Protein AF-0000000087562210 (afdb_homodimer)

Structure (mmCIF, N/CA/C/O backbone):
data_AF-0000000087562210-model_v1
#
loop_
_entity.id
_entity.type
_entity.pdbx_description
1 polymer 'RRM domain-containing protein'
#
loop_
_atom_site.group_PDB
_atom_site.id
_atom_site.type_symbol
_atom_site.label_atom_id
_atom_site.label_alt_id
_atom_site.label_comp_id
_atom_site.label_asym_id
_atom_site.label_entity_id
_atom_site.label_seq_id
_atom_site.pdbx_PDB_ins_code
_atom_site.Cartn_x
_atom_site.Cartn_y
_atom_site.Cartn_z
_atom_site.occupancy
_atom_site.B_iso_or_equiv
_atom_site.auth_seq_id
_atom_site.auth_comp_id
_atom_site.auth_asym_id
_atom_site.auth_atom_id
_atom_site.pdbx_PDB_model_num
ATOM 1 N N . LYS A 1 1 ? -11.297 -45.781 4.305 1 29.06 1 LYS A N 1
ATOM 2 C CA . LYS A 1 1 ? -11.922 -44.531 4.754 1 29.06 1 LYS A CA 1
ATOM 3 C C . LYS A 1 1 ? -11.414 -43.344 3.951 1 29.06 1 LYS A C 1
ATOM 5 O O . LYS A 1 1 ? -10.211 -43.094 3.912 1 29.06 1 LYS A O 1
ATOM 10 N N . VAL A 1 2 ? -12.055 -42.969 2.832 1 29.42 2 VAL A N 1
ATOM 11 C CA . VAL A 1 2 ? -11.68 -41.938 1.865 1 29.42 2 VAL A CA 1
ATOM 12 C C . VAL A 1 2 ? -11.695 -40.562 2.535 1 29.42 2 VAL A C 1
ATOM 14 O O . VAL A 1 2 ? -12.672 -40.219 3.189 1 29.42 2 VAL A O 1
ATOM 17 N N . TYR A 1 3 ? -10.625 -40.156 3.143 1 31.12 3 TYR A N 1
ATOM 18 C CA . TYR A 1 3 ? -10.516 -38.812 3.717 1 31.12 3 TYR A CA 1
ATOM 19 C C . TYR A 1 3 ? -11.125 -37.781 2.787 1 31.12 3 TYR A C 1
ATOM 21 O O . TYR A 1 3 ? -10.805 -37.719 1.596 1 31.12 3 TYR A O 1
ATOM 29 N N . THR A 1 4 ? -12.445 -37.594 2.832 1 33.31 4 THR A N 1
ATOM 30 C CA . THR A 1 4 ? -13.078 -36.469 2.131 1 33.31 4 THR A CA 1
ATOM 31 C C . THR A 1 4 ? -12.227 -35.219 2.242 1 33.31 4 THR A C 1
ATOM 33 O O . THR A 1 4 ? -11.812 -34.844 3.34 1 33.31 4 THR A O 1
ATOM 36 N N . ARG A 1 5 ? -11.312 -35.094 1.361 1 31.91 5 ARG A N 1
ATOM 37 C CA . ARG A 1 5 ? -10.664 -33.781 1.298 1 31.91 5 ARG A CA 1
ATOM 38 C C . ARG A 1 5 ? -11.609 -32.688 1.755 1 31.91 5 ARG A C 1
ATOM 40 O O . ARG A 1 5 ? -12.68 -32.5 1.175 1 31.91 5 ARG A O 1
ATOM 47 N N . SER A 1 6 ? -12 -32.75 3.01 1 33.59 6 SER A N 1
ATOM 48 C CA . SER A 1 6 ? -12.75 -31.578 3.461 1 33.59 6 SER A CA 1
ATOM 49 C C . SER A 1 6 ? -12.43 -30.359 2.605 1 33.59 6 SER A C 1
ATOM 51 O O . SER A 1 6 ? -11.266 -29.969 2.465 1 33.59 6 SER A O 1
ATOM 53 N N . ARG A 1 7 ? -12.93 -30.344 1.341 1 31.91 7 ARG A N 1
ATOM 54 C CA . ARG A 1 7 ? -12.961 -29.094 0.588 1 31.91 7 ARG A CA 1
ATOM 55 C C . ARG A 1 7 ? -12.977 -27.891 1.526 1 31.91 7 ARG A C 1
ATOM 57 O O . ARG A 1 7 ? -13.938 -27.703 2.27 1 31.91 7 ARG A O 1
ATOM 64 N N . ALA A 1 8 ? -12.156 -27.781 2.408 1 36.72 8 ALA A N 1
ATOM 65 C CA . ALA A 1 8 ? -12.07 -26.5 3.121 1 36.72 8 ALA A CA 1
ATOM 66 C C . ALA A 1 8 ? -12.828 -25.406 2.381 1 36.72 8 ALA A C 1
ATOM 68 O O . ALA A 1 8 ? -12.773 -25.328 1.152 1 36.72 8 ALA A O 1
ATOM 69 N N . THR A 1 9 ? -14.086 -25.156 2.701 1 35.47 9 THR A N 1
ATOM 70 C CA . THR A 1 9 ? -14.961 -24.109 2.188 1 35.47 9 THR A CA 1
ATOM 71 C C . THR A 1 9 ? -14.156 -23.031 1.479 1 35.47 9 THR A C 1
ATOM 73 O O . THR A 1 9 ? -13.258 -22.438 2.074 1 35.47 9 THR A O 1
ATOM 76 N N . ARG A 1 10 ? -13.664 -23.25 0.275 1 38.12 10 ARG A N 1
ATOM 77 C CA . ARG A 1 10 ? -13.2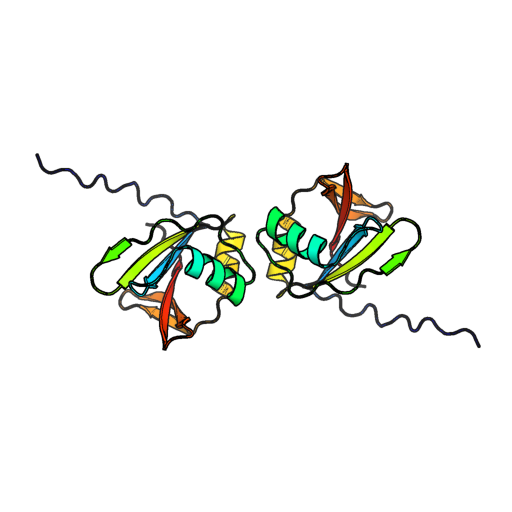27 -22.234 -0.672 1 38.12 10 ARG A CA 1
ATOM 78 C C . ARG A 1 10 ? -13.914 -20.906 -0.396 1 38.12 10 ARG A C 1
ATOM 80 O O . ARG A 1 10 ? -14.18 -20.125 -1.321 1 38.12 10 ARG A O 1
ATOM 87 N N . GLY A 1 11 ? -14.844 -20.922 0.497 1 38.84 11 GLY A N 1
ATOM 88 C CA . GLY A 1 11 ? -15.719 -19.766 0.632 1 38.84 11 GLY A CA 1
ATOM 89 C C . GLY A 1 11 ? -15 -18.438 0.45 1 38.84 11 GLY A C 1
ATOM 90 O O . GLY A 1 11 ? -15.625 -17.422 0.129 1 38.84 11 GLY A O 1
ATOM 91 N N . GLU A 1 12 ? -13.953 -18.219 1.214 1 41.69 12 GLU A N 1
ATOM 92 C CA . GLU A 1 12 ? -13.742 -16.812 1.513 1 41.69 12 GLU A CA 1
ATOM 93 C C . GLU A 1 12 ? -13.219 -16.062 0.291 1 41.69 12 GLU A C 1
ATOM 95 O O . GLU A 1 12 ? -12.102 -16.312 -0.169 1 41.69 12 GLU A O 1
ATOM 100 N N . ASP A 1 13 ? -13.82 -16.141 -0.802 1 50.84 13 ASP A N 1
ATOM 101 C CA . ASP A 1 13 ? -13.672 -15.023 -1.728 1 50.84 13 ASP A CA 1
ATOM 102 C C . ASP A 1 13 ? -13.188 -13.766 -1.002 1 50.84 13 ASP A C 1
ATOM 104 O O . ASP A 1 13 ? -14 -13.016 -0.446 1 50.84 13 ASP A O 1
ATOM 108 N N . SER A 1 14 ? -12.172 -13.953 -0.3 1 73.94 14 SER A N 1
ATOM 109 C CA . SER A 1 14 ? -11.906 -12.773 0.519 1 73.94 14 SER A CA 1
ATOM 110 C C . SER A 1 14 ? -11.438 -11.602 -0.335 1 73.94 14 SER A C 1
ATOM 112 O O . SER A 1 14 ? -10.516 -11.742 -1.135 1 73.94 14 SER A O 1
ATOM 114 N N . ALA A 1 15 ? -12.273 -10.789 -0.634 1 90.31 15 ALA A N 1
ATOM 115 C CA . ALA A 1 15 ? -12.141 -9.555 -1.407 1 90.31 15 ALA A CA 1
ATOM 116 C C . ALA A 1 15 ? -10.766 -8.922 -1.199 1 90.31 15 ALA A C 1
ATOM 118 O O . ALA A 1 15 ? -10.336 -8.086 -1.995 1 90.31 15 ALA A O 1
ATOM 119 N N . ASN A 1 16 ? -9.969 -9.562 -0.283 1 97.12 16 ASN A N 1
ATOM 120 C CA . ASN A 1 16 ? -8.68 -8.93 0.003 1 97.12 16 ASN A CA 1
ATOM 121 C C . ASN A 1 16 ? -7.527 -9.914 -0.163 1 97.12 16 ASN A C 1
ATOM 123 O O . ASN A 1 16 ? -6.477 -9.758 0.458 1 97.12 16 ASN A O 1
ATOM 127 N N . VAL A 1 17 ? -7.758 -11.016 -0.96 1 97.56 17 VAL A N 1
ATOM 128 C CA . VAL A 1 17 ? -6.75 -12.055 -1.124 1 97.56 17 VAL A CA 1
ATOM 129 C C . VAL A 1 17 ? -6.371 -12.188 -2.598 1 97.56 17 VAL A C 1
ATOM 131 O O . VAL A 1 17 ? -7.238 -12.156 -3.473 1 97.56 17 VAL A O 1
ATOM 134 N N . LEU A 1 18 ? -5.078 -12.32 -2.857 1 97.75 18 LEU A N 1
ATOM 135 C CA . LEU A 1 18 ? -4.562 -12.672 -4.176 1 97.75 18 LEU A CA 1
ATOM 136 C C . LEU A 1 18 ? -3.861 -14.023 -4.141 1 97.75 18 LEU A C 1
ATOM 138 O O . LEU A 1 18 ? -3.17 -14.344 -3.174 1 97.75 18 LEU A O 1
ATOM 142 N N . LEU A 1 19 ? -4.055 -14.734 -5.184 1 97 19 LEU A N 1
ATOM 143 C CA . LEU A 1 19 ? -3.32 -15.984 -5.355 1 97 19 LEU A CA 1
ATOM 144 C C . LEU A 1 19 ? -2.004 -15.742 -6.086 1 97 19 LEU A C 1
ATOM 146 O O . LEU A 1 19 ? -1.987 -15.133 -7.16 1 97 19 LEU A O 1
ATOM 150 N N . VAL A 1 20 ? -0.94 -16.234 -5.527 1 97.88 20 VAL A N 1
ATOM 151 C CA . VAL A 1 20 ? 0.37 -16.25 -6.168 1 97.88 20 VAL A CA 1
ATOM 152 C C . VAL A 1 20 ? 0.801 -17.703 -6.414 1 97.88 20 VAL A C 1
ATOM 154 O O . VAL A 1 20 ? 0.817 -18.516 -5.488 1 97.88 20 VAL A O 1
ATOM 157 N N . HIS A 1 21 ? 1.127 -17.969 -7.648 1 97.38 21 HIS A N 1
ATOM 158 C CA . HIS A 1 21 ? 1.521 -19.344 -7.941 1 97.38 21 HIS A CA 1
ATOM 159 C C . HIS A 1 21 ? 2.664 -19.391 -8.953 1 97.38 21 HIS A C 1
ATOM 161 O O . HIS A 1 21 ? 3.135 -18.344 -9.406 1 97.38 21 HIS A O 1
ATOM 167 N N . ARG A 1 22 ? 3.193 -20.594 -9.234 1 96.81 22 ARG A N 1
ATOM 168 C CA . ARG A 1 22 ? 4.43 -20.828 -9.969 1 96.81 22 ARG A CA 1
ATOM 169 C C . ARG A 1 22 ? 5.633 -20.281 -9.211 1 96.81 22 ARG A C 1
ATOM 171 O O . ARG A 1 22 ? 6.562 -19.75 -9.82 1 96.81 22 ARG A O 1
ATOM 178 N N . LEU A 1 23 ? 5.566 -20.422 -7.898 1 97.62 23 LEU A N 1
ATOM 179 C CA . LEU A 1 23 ? 6.656 -20 -7.02 1 97.62 23 LEU A CA 1
ATOM 180 C C . LEU A 1 23 ? 7.781 -21.031 -7.023 1 97.62 23 LEU A C 1
ATOM 182 O O . LEU A 1 23 ? 7.547 -22.219 -6.77 1 97.62 23 LEU A O 1
ATOM 186 N N . PRO A 1 24 ? 9 -20.594 -7.273 1 96.44 24 PRO A N 1
ATOM 187 C CA . PRO A 1 24 ? 10.117 -21.531 -7.145 1 96.44 24 PRO A CA 1
ATOM 188 C C . PRO A 1 24 ? 10.211 -22.156 -5.754 1 96.44 24 PRO A C 1
ATOM 190 O O . PRO A 1 24 ? 9.805 -21.531 -4.77 1 96.44 24 PRO A O 1
ATOM 193 N N . THR A 1 25 ? 10.828 -23.344 -5.672 1 95.88 25 THR A N 1
ATOM 194 C CA . THR A 1 25 ? 10.906 -24.094 -4.422 1 95.88 25 THR A CA 1
ATOM 195 C C . THR A 1 25 ? 11.758 -23.359 -3.398 1 95.88 25 THR A C 1
ATOM 197 O O . THR A 1 25 ? 11.656 -23.609 -2.197 1 95.88 25 THR A O 1
ATOM 200 N N . SER A 1 26 ? 12.539 -22.438 -3.789 1 94.5 26 SER A N 1
ATOM 201 C CA . SER A 1 26 ? 13.43 -21.672 -2.906 1 94.5 26 SER A CA 1
ATOM 202 C C . SER A 1 26 ? 12.719 -20.453 -2.332 1 94.5 26 SER A C 1
ATOM 204 O O . SER A 1 26 ? 13.281 -19.734 -1.496 1 94.5 26 SER A O 1
ATOM 206 N N . THR A 1 27 ? 11.477 -20.266 -2.729 1 96 27 THR A N 1
ATOM 207 C CA . THR A 1 27 ? 10.766 -19.047 -2.332 1 96 27 THR A CA 1
ATOM 208 C C . THR A 1 27 ? 10.359 -19.125 -0.863 1 96 27 THR A C 1
ATOM 210 O O . THR A 1 27 ? 9.859 -20.141 -0.4 1 96 27 THR A O 1
ATOM 213 N N . LEU A 1 28 ? 10.609 -18 -0.195 1 96.56 28 LEU A N 1
ATOM 214 C CA . LEU A 1 28 ? 10.125 -17.812 1.168 1 96.56 28 LEU A CA 1
ATOM 215 C C . LEU A 1 28 ? 8.977 -16.797 1.202 1 96.56 28 LEU A C 1
ATOM 217 O O . LEU A 1 28 ? 8.859 -15.961 0.311 1 96.56 28 LEU A O 1
ATOM 221 N N . SER A 1 29 ? 8.156 -16.875 2.246 1 97.62 29 SER A N 1
ATOM 222 C CA . SER A 1 29 ? 7.055 -15.938 2.414 1 97.62 29 SER A CA 1
ATOM 223 C C . SER A 1 29 ? 7.543 -14.492 2.4 1 97.62 29 SER A C 1
ATOM 225 O O . SER A 1 29 ? 6.887 -13.617 1.842 1 97.62 29 SER A O 1
ATOM 227 N N . GLU A 1 30 ? 8.734 -14.289 2.973 1 97.69 30 GLU A N 1
ATOM 228 C CA . GLU A 1 30 ? 9.281 -12.938 3.035 1 97.69 30 GLU A CA 1
ATOM 229 C C . GLU A 1 30 ? 9.594 -12.406 1.64 1 97.69 30 GLU A C 1
ATOM 231 O O . GLU A 1 30 ? 9.484 -11.203 1.388 1 97.69 30 GLU A O 1
ATOM 236 N N . HIS A 1 31 ? 10 -13.281 0.762 1 96.62 31 HIS A N 1
ATOM 237 C CA . HIS A 1 31 ? 10.273 -12.867 -0.609 1 96.62 31 HIS A CA 1
ATOM 238 C C . HIS A 1 31 ? 9.016 -12.344 -1.289 1 96.62 31 HIS A C 1
ATOM 240 O O . HIS A 1 31 ? 9.07 -11.375 -2.049 1 96.62 31 HIS A O 1
ATOM 246 N N . ILE A 1 32 ? 7.879 -12.922 -0.981 1 97.94 32 ILE A N 1
ATOM 247 C CA . ILE A 1 32 ? 6.609 -12.539 -1.586 1 97.94 32 ILE A CA 1
ATOM 248 C C . ILE A 1 32 ? 6.172 -11.18 -1.047 1 97.94 32 ILE A C 1
ATOM 250 O O . ILE A 1 32 ? 5.758 -10.305 -1.812 1 97.94 32 ILE A O 1
ATOM 254 N N . SER A 1 33 ? 6.27 -11.062 0.265 1 98.31 33 SER A N 1
ATOM 255 C CA . SER A 1 33 ? 5.934 -9.773 0.87 1 98.31 33 SER A CA 1
ATOM 256 C C . SER A 1 33 ? 6.797 -8.656 0.298 1 98.31 33 SER A C 1
ATOM 258 O O . SER A 1 33 ? 6.289 -7.582 -0.035 1 98.31 33 SER A O 1
ATOM 260 N N . GLU A 1 34 ? 8.078 -8.93 0.166 1 97.31 34 GLU A N 1
ATOM 261 C CA . GLU A 1 34 ? 9.008 -7.941 -0.365 1 97.31 34 GLU A CA 1
ATOM 262 C C . GLU A 1 34 ? 8.703 -7.625 -1.827 1 97.31 34 GLU A C 1
ATOM 264 O O . GLU A 1 34 ? 8.836 -6.48 -2.262 1 97.31 34 GLU A O 1
ATOM 269 N N . MET A 1 35 ? 8.375 -8.617 -2.58 1 96.19 35 MET A N 1
ATOM 270 C CA . MET A 1 35 ? 8.039 -8.414 -3.984 1 96.19 35 MET A CA 1
ATOM 271 C C . MET A 1 35 ? 6.852 -7.469 -4.129 1 96.19 35 MET A C 1
ATOM 273 O O . MET A 1 35 ? 6.902 -6.52 -4.914 1 96.19 35 MET A O 1
ATOM 277 N N . PHE A 1 36 ? 5.832 -7.719 -3.316 1 98.25 36 PHE A N 1
ATOM 278 C CA . PHE A 1 36 ? 4.656 -6.863 -3.426 1 98.25 36 PHE A CA 1
ATOM 279 C C . PHE A 1 36 ? 4.984 -5.434 -3 1 98.25 36 PHE A C 1
ATOM 281 O O . PHE A 1 36 ? 4.539 -4.477 -3.635 1 98.25 36 PHE A O 1
ATOM 288 N N . LEU A 1 37 ? 5.688 -5.336 -1.932 1 98.62 37 LEU A N 1
ATOM 289 C CA . LEU A 1 37 ? 6.035 -3.992 -1.483 1 98.62 37 LEU A CA 1
ATOM 290 C C . LEU A 1 37 ? 6.875 -3.271 -2.533 1 98.62 37 LEU A C 1
ATOM 292 O O . LEU A 1 37 ? 6.609 -2.111 -2.857 1 98.62 37 LEU A O 1
ATOM 296 N N . ALA A 1 38 ? 7.84 -3.955 -3.08 1 96.94 38 ALA A N 1
ATOM 297 C CA . ALA A 1 38 ? 8.75 -3.354 -4.047 1 96.94 38 ALA A CA 1
ATOM 298 C C . ALA A 1 38 ? 8.023 -2.998 -5.34 1 96.94 38 ALA A C 1
ATOM 300 O O . ALA A 1 38 ? 8.266 -1.939 -5.926 1 96.94 38 ALA A O 1
ATOM 301 N N . TYR A 1 39 ? 7.102 -3.832 -5.77 1 96.88 39 TYR A N 1
ATOM 302 C CA . TYR A 1 39 ? 6.508 -3.672 -7.09 1 96.88 39 TYR A CA 1
ATOM 303 C C . TYR A 1 39 ? 5.234 -2.842 -7.02 1 96.88 39 TYR A C 1
ATOM 305 O O . TYR A 1 39 ? 4.809 -2.258 -8.016 1 96.88 39 TYR A O 1
ATOM 313 N N . THR A 1 40 ? 4.59 -2.793 -5.828 1 98.5 40 THR A N 1
ATOM 314 C CA . THR A 1 40 ? 3.271 -2.174 -5.809 1 98.5 40 THR A CA 1
ATOM 315 C C . THR A 1 40 ? 3.189 -1.11 -4.715 1 98.5 40 THR A C 1
ATOM 317 O O . THR A 1 40 ? 2.193 -0.392 -4.613 1 98.5 40 THR A O 1
ATOM 320 N N . ALA A 1 41 ? 4.191 -1.035 -3.818 1 98.81 41 ALA A N 1
ATOM 321 C CA . ALA A 1 41 ? 4.234 -0.148 -2.66 1 98.81 41 ALA A CA 1
ATOM 322 C C . ALA A 1 41 ? 3.201 -0.559 -1.615 1 98.81 41 ALA A C 1
ATOM 324 O O . ALA A 1 41 ? 2.877 0.218 -0.714 1 98.81 41 ALA A O 1
ATOM 325 N N . ILE A 1 42 ? 2.65 -1.746 -1.724 1 98.94 42 ILE A N 1
ATOM 326 C CA . ILE A 1 42 ? 1.647 -2.225 -0.779 1 98.94 42 ILE A CA 1
ATOM 327 C C . ILE A 1 42 ? 2.16 -3.475 -0.069 1 98.94 42 ILE A C 1
ATOM 329 O O . ILE A 1 42 ? 2.533 -4.457 -0.718 1 98.94 42 ILE A O 1
ATOM 333 N N . LYS A 1 43 ? 2.215 -3.4 1.181 1 98.88 43 LYS A N 1
ATOM 334 C CA . LYS A 1 43 ? 2.643 -4.535 1.994 1 98.88 43 LYS A CA 1
ATOM 335 C C . LYS A 1 43 ? 1.472 -5.465 2.305 1 98.88 43 LYS A C 1
ATOM 337 O O . LYS A 1 43 ? 0.45 -5.027 2.838 1 98.88 43 LYS A O 1
ATOM 342 N N . PRO A 1 44 ? 1.591 -6.699 1.979 1 98.81 44 PRO A N 1
ATOM 343 C CA . PRO A 1 44 ? 0.551 -7.641 2.404 1 98.81 44 PRO A CA 1
ATOM 344 C C . PRO A 1 44 ? 0.409 -7.715 3.922 1 98.81 44 PRO A C 1
ATOM 346 O O . PRO A 1 44 ? 1.388 -7.527 4.648 1 98.81 44 PRO A O 1
ATOM 349 N N . LYS A 1 45 ? -0.802 -7.969 4.324 1 98.56 45 LYS A N 1
ATOM 350 C CA . LYS A 1 45 ? -1.067 -8.195 5.742 1 98.56 45 LYS A CA 1
ATOM 351 C C . LYS A 1 45 ? -0.464 -9.516 6.215 1 98.56 45 LYS A C 1
ATOM 353 O O . LYS A 1 45 ? 0.101 -9.586 7.309 1 98.56 45 LYS A O 1
ATOM 358 N N . LYS A 1 46 ? -0.594 -10.516 5.367 1 98.38 46 LYS A N 1
ATOM 359 C CA . LYS A 1 46 ? -0.144 -11.859 5.715 1 98.38 46 LYS A CA 1
ATOM 360 C C . LYS A 1 46 ? 0.206 -12.656 4.465 1 98.38 46 LYS A C 1
ATOM 362 O O . LYS A 1 46 ? -0.526 -12.625 3.473 1 98.38 46 LYS A O 1
ATOM 367 N N . VAL A 1 47 ? 1.353 -13.266 4.555 1 98.5 47 VAL A N 1
ATOM 368 C CA . VAL A 1 47 ? 1.727 -14.289 3.576 1 98.5 47 VAL A CA 1
ATOM 369 C C . VAL A 1 47 ? 1.814 -15.648 4.254 1 98.5 47 VAL A C 1
ATOM 371 O O . VAL A 1 47 ? 2.756 -15.914 5.004 1 98.5 47 VAL A O 1
ATOM 374 N N . PRO A 1 48 ? 0.792 -16.422 4.004 1 97.75 48 PRO A N 1
ATOM 375 C CA . PRO A 1 48 ? 0.825 -17.734 4.656 1 97.75 48 PRO A CA 1
ATOM 376 C C . PRO A 1 48 ? 1.936 -18.641 4.117 1 97.75 48 PRO A C 1
ATOM 378 O O . PRO A 1 48 ? 2.666 -18.234 3.205 1 97.75 48 PRO A O 1
ATOM 381 N N . ASP A 1 49 ? 2.027 -19.828 4.738 1 97.19 49 ASP A N 1
ATOM 382 C CA . ASP A 1 49 ? 2.982 -20.812 4.25 1 97.19 49 ASP A CA 1
ATOM 383 C C . ASP A 1 49 ? 2.701 -21.172 2.797 1 97.19 49 ASP A C 1
ATOM 385 O O . ASP A 1 49 ? 1.543 -21.312 2.398 1 97.19 49 ASP A O 1
ATOM 389 N N . ILE A 1 50 ? 3.77 -21.359 2.148 1 98.25 50 ILE A N 1
ATOM 390 C CA . ILE A 1 50 ? 3.67 -21.719 0.737 1 98.25 50 ILE A CA 1
ATOM 391 C C . ILE A 1 50 ? 3.428 -23.219 0.601 1 98.25 50 ILE A C 1
ATOM 393 O O . ILE A 1 50 ? 4.082 -24.031 1.265 1 98.25 50 ILE A O 1
ATOM 397 N N . VAL A 1 51 ? 2.459 -23.609 -0.195 1 97.88 51 VAL A N 1
ATOM 398 C CA . VAL A 1 51 ? 2.186 -25.016 -0.495 1 97.88 51 VAL A CA 1
ATOM 399 C C . VAL A 1 51 ? 2.859 -25.391 -1.809 1 97.88 51 VAL A C 1
ATOM 401 O O . VAL A 1 51 ? 2.586 -24.797 -2.854 1 97.88 51 VAL A O 1
ATOM 404 N N . PHE A 1 52 ? 3.701 -26.375 -1.768 1 97.38 52 PHE A N 1
ATOM 405 C CA . PHE A 1 52 ? 4.43 -26.812 -2.957 1 97.38 52 PHE A CA 1
ATOM 406 C C . PHE A 1 52 ? 3.834 -28.094 -3.523 1 97.38 52 PHE A C 1
ATOM 408 O O . PHE A 1 52 ? 3.443 -28.984 -2.77 1 97.38 52 PHE A O 1
ATOM 415 N N . SER A 1 53 ? 3.66 -28.094 -4.75 1 94.81 53 SER A N 1
ATOM 416 C CA . SER A 1 53 ? 3.287 -29.281 -5.523 1 94.81 53 SER A CA 1
ATOM 417 C C . SER A 1 53 ? 4.211 -29.469 -6.723 1 94.81 53 SER A C 1
ATOM 419 O O . SER A 1 53 ? 4.113 -28.734 -7.707 1 94.81 53 SER A O 1
ATOM 421 N N . GLY A 1 54 ? 5.133 -30.406 -6.609 1 94.62 54 GLY A N 1
ATOM 422 C CA . GLY A 1 54 ? 6.152 -30.562 -7.637 1 94.62 54 GLY A CA 1
ATOM 423 C C . GLY A 1 54 ? 7.199 -29.469 -7.609 1 94.62 54 GLY A C 1
ATOM 424 O O . GLY A 1 54 ? 7.789 -29.188 -6.562 1 94.62 54 GLY A O 1
ATOM 425 N N . SER A 1 55 ? 7.379 -28.797 -8.773 1 95.62 55 SER A N 1
ATOM 426 C CA . SER A 1 55 ? 8.477 -27.844 -8.922 1 95.62 55 SER A CA 1
ATOM 427 C C . SER A 1 55 ? 8.047 -26.438 -8.539 1 95.62 55 SER A C 1
ATOM 429 O O . SER A 1 55 ? 8.867 -25.516 -8.5 1 95.62 55 SER A O 1
ATOM 431 N N . PHE A 1 56 ? 6.73 -26.281 -8.211 1 97.44 56 PHE A N 1
ATOM 432 C CA . PHE A 1 56 ? 6.25 -24.922 -7.965 1 97.44 56 PHE A CA 1
ATOM 433 C C . PHE A 1 56 ? 5.348 -24.891 -6.738 1 97.44 56 PHE A C 1
ATOM 435 O O . PHE A 1 56 ? 4.777 -25.906 -6.348 1 97.44 56 PHE A O 1
ATOM 442 N N . GLY A 1 57 ? 5.266 -23.734 -6.141 1 97.88 57 GLY A N 1
ATOM 443 C CA . GLY A 1 57 ? 4.402 -23.484 -4.996 1 97.88 57 GLY A CA 1
ATOM 444 C C . GLY A 1 57 ? 3.35 -22.422 -5.254 1 97.88 57 GLY A C 1
ATOM 445 O O . GLY A 1 57 ? 3.346 -21.797 -6.312 1 97.88 57 GLY A O 1
ATOM 446 N N . LYS A 1 58 ? 2.42 -22.344 -4.328 1 98 58 LYS A N 1
ATOM 447 C CA . LYS A 1 58 ? 1.379 -21.328 -4.355 1 98 58 LYS A CA 1
ATOM 448 C C . LYS A 1 58 ? 1.011 -20.875 -2.943 1 98 58 LYS A C 1
ATOM 450 O O . LYS A 1 58 ? 1.258 -21.594 -1.976 1 98 58 LYS A O 1
ATOM 455 N N . CYS A 1 59 ? 0.545 -19.703 -2.818 1 97.38 59 CYS A N 1
ATOM 456 C CA . CYS A 1 59 ? -0.045 -19.25 -1.561 1 97.38 59 CYS A CA 1
ATOM 457 C C . CYS A 1 59 ? -1.071 -18.156 -1.799 1 97.38 59 CYS A C 1
ATOM 459 O O . CYS A 1 59 ? -1.064 -17.516 -2.85 1 97.38 59 CYS A O 1
ATOM 461 N N . ASN A 1 60 ? -2.008 -18.016 -0.88 1 97.69 60 ASN A N 1
ATOM 462 C CA . ASN A 1 60 ? -3.012 -16.953 -0.852 1 97.69 60 ASN A CA 1
ATOM 463 C C . ASN A 1 60 ? -2.547 -15.766 -0.02 1 97.69 60 ASN A C 1
ATOM 465 O O . ASN A 1 60 ? -2.572 -15.82 1.211 1 97.69 60 ASN A O 1
ATOM 469 N N . VAL A 1 61 ? -2.143 -14.734 -0.684 1 98.38 61 VAL A N 1
ATOM 470 C CA . VAL A 1 61 ? -1.614 -13.562 0.004 1 98.38 61 VAL A CA 1
ATOM 471 C C . VAL A 1 61 ? -2.764 -12.656 0.447 1 98.38 61 VAL A C 1
ATOM 473 O O . VAL A 1 61 ? -3.59 -12.25 -0.371 1 98.38 61 VAL A O 1
ATOM 476 N N . GLU A 1 62 ? -2.775 -12.32 1.716 1 98.38 62 GLU A N 1
ATOM 477 C CA . GLU A 1 62 ? -3.844 -11.516 2.299 1 98.38 62 GLU A CA 1
ATOM 478 C C . GLU A 1 62 ? -3.416 -10.062 2.449 1 98.38 62 GLU A C 1
ATOM 480 O O . GLU A 1 62 ? -2.359 -9.773 3.018 1 98.38 62 GLU A O 1
ATOM 485 N N . PHE A 1 63 ? -4.273 -9.227 2.016 1 98.62 63 PHE A N 1
ATOM 486 C CA . PHE A 1 63 ? -4.047 -7.797 2.174 1 98.62 63 PHE A CA 1
ATOM 487 C C . PHE A 1 63 ? -5 -7.207 3.209 1 98.62 63 PHE A C 1
ATOM 489 O O . PHE A 1 63 ? -5.941 -7.875 3.645 1 98.62 63 PHE A O 1
ATOM 496 N 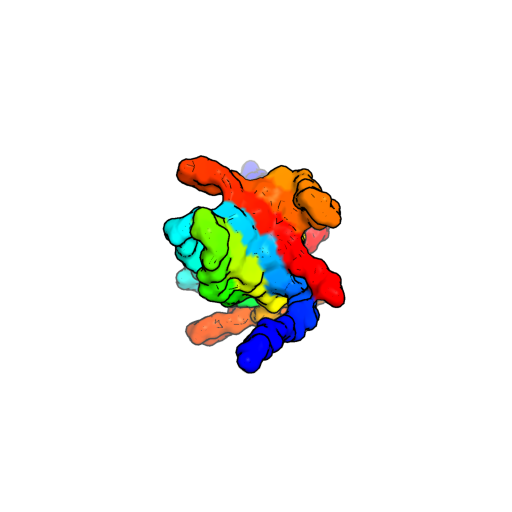N . THR A 1 64 ? -4.723 -6.008 3.551 1 97.94 64 THR A N 1
ATOM 497 C CA . THR A 1 64 ? -5.438 -5.352 4.637 1 97.94 64 THR A CA 1
ATOM 498 C C . THR A 1 64 ? -6.922 -5.215 4.305 1 97.94 64 THR A C 1
ATOM 500 O O . THR A 1 64 ? -7.773 -5.352 5.184 1 97.94 64 THR A O 1
ATOM 503 N N . SER A 1 65 ? -7.195 -4.895 3.076 1 97.31 65 SER A N 1
ATOM 504 C CA . SER A 1 65 ? -8.57 -4.715 2.611 1 97.31 65 SER A CA 1
ATOM 505 C C . SER A 1 65 ? -8.703 -5.059 1.133 1 97.31 65 SER A C 1
ATOM 507 O O . SER A 1 65 ? -7.699 -5.309 0.456 1 97.31 65 SER A O 1
ATOM 509 N N . ARG A 1 66 ? -9.922 -5.039 0.691 1 97.19 66 ARG A N 1
ATOM 510 C CA . ARG A 1 66 ? -10.188 -5.234 -0.73 1 97.19 66 ARG A CA 1
ATOM 511 C C . ARG A 1 66 ? -9.461 -4.188 -1.57 1 97.19 66 ARG A C 1
ATOM 513 O O . ARG A 1 66 ? -8.875 -4.512 -2.604 1 97.19 66 ARG A O 1
ATOM 520 N N . GLY A 1 67 ? -9.531 -2.922 -1.091 1 98.06 67 GLY A N 1
ATOM 521 C CA . GLY A 1 67 ? -8.867 -1.855 -1.822 1 98.06 67 GLY A CA 1
ATOM 522 C C . GLY A 1 67 ? -7.371 -2.078 -1.979 1 98.06 67 GLY A C 1
ATOM 523 O O . GLY A 1 67 ? -6.805 -1.81 -3.041 1 98.06 67 GLY A O 1
ATOM 524 N N . HIS A 1 68 ? -6.773 -2.617 -0.959 1 98.69 68 HIS A N 1
ATOM 525 C CA . HIS A 1 68 ? -5.348 -2.91 -1.01 1 98.69 68 HIS A CA 1
ATOM 526 C C . HIS A 1 68 ? -5.043 -4 -2.029 1 98.69 68 HIS A C 1
ATOM 528 O O . HIS A 1 68 ? -4.117 -3.867 -2.832 1 98.69 68 HIS A O 1
ATOM 534 N N . ALA A 1 69 ? -5.816 -5.027 -1.98 1 98.44 69 ALA A N 1
ATOM 535 C CA . ALA A 1 69 ? -5.594 -6.133 -2.908 1 98.44 69 ALA A CA 1
ATOM 536 C C . ALA A 1 69 ? -5.816 -5.691 -4.352 1 98.44 69 ALA A C 1
ATOM 538 O O . ALA A 1 69 ? -5.023 -6.016 -5.238 1 98.44 69 ALA A O 1
ATOM 539 N N . GLU A 1 70 ? -6.863 -4.965 -4.574 1 97.69 70 GLU A N 1
ATOM 540 C CA . GLU A 1 70 ? -7.203 -4.512 -5.918 1 97.69 70 GLU A CA 1
ATOM 541 C C . GLU A 1 70 ? -6.141 -3.561 -6.465 1 97.69 70 GLU A C 1
ATOM 543 O O . GLU A 1 70 ? -5.762 -3.652 -7.637 1 97.69 70 GLU A O 1
ATOM 548 N N . LEU A 1 71 ? -5.691 -2.715 -5.652 1 98.5 71 LEU A N 1
ATOM 549 C CA . LEU A 1 71 ? -4.664 -1.776 -6.09 1 98.5 71 LEU A CA 1
ATOM 550 C C . LEU A 1 71 ? -3.332 -2.49 -6.309 1 98.5 71 LEU A C 1
ATOM 552 O O . LEU A 1 71 ? -2.602 -2.176 -7.25 1 98.5 71 LEU A O 1
ATOM 556 N N . ALA A 1 72 ? -2.979 -3.414 -5.43 1 98.5 72 ALA A N 1
ATOM 557 C CA . ALA A 1 72 ? -1.768 -4.203 -5.633 1 98.5 72 ALA A CA 1
ATOM 558 C C . ALA A 1 72 ? -1.809 -4.938 -6.969 1 98.5 72 ALA A C 1
ATOM 560 O O . ALA A 1 72 ? -0.846 -4.891 -7.738 1 98.5 72 ALA A O 1
ATOM 561 N N . TYR A 1 73 ? -2.908 -5.555 -7.238 1 97.88 73 TYR A N 1
ATOM 562 C CA . TYR A 1 73 ? -3.043 -6.258 -8.508 1 97.88 73 TYR A CA 1
ATOM 563 C C . TYR A 1 73 ? -2.951 -5.289 -9.68 1 97.88 73 TYR A C 1
ATOM 565 O O . TYR A 1 73 ? -2.254 -5.555 -10.664 1 97.88 73 TYR A O 1
ATOM 573 N N . ALA A 1 74 ? -3.684 -4.223 -9.578 1 97.31 74 ALA A N 1
ATOM 574 C CA . ALA A 1 74 ? -3.738 -3.252 -10.664 1 97.31 74 ALA A CA 1
ATOM 575 C C . ALA A 1 74 ? -2.352 -2.689 -10.969 1 97.31 74 ALA A C 1
ATOM 577 O O . ALA A 1 74 ? -2.021 -2.438 -12.133 1 97.31 74 ALA A O 1
ATOM 578 N N . THR A 1 75 ? -1.53 -2.551 -9.922 1 97.69 75 THR A N 1
ATOM 579 C CA . THR A 1 75 ? -0.281 -1.826 -10.117 1 97.69 75 THR A CA 1
ATOM 580 C C . THR A 1 75 ? 0.895 -2.793 -10.227 1 97.69 75 THR A C 1
ATOM 582 O O . THR A 1 75 ? 2.027 -2.377 -10.477 1 97.69 75 THR A O 1
ATOM 585 N N . LEU A 1 76 ? 0.651 -3.994 -9.977 1 96.88 76 LEU A N 1
ATOM 586 C CA . LEU A 1 76 ? 1.69 -4.996 -10.188 1 96.88 76 LEU A CA 1
ATOM 587 C C . LEU A 1 76 ? 2.162 -4.996 -11.641 1 96.88 76 LEU A C 1
ATOM 589 O O . LEU A 1 76 ? 1.348 -5.086 -12.562 1 96.88 76 LEU A O 1
ATOM 593 N N . ASN A 1 77 ? 3.451 -4.785 -11.68 1 92.75 77 ASN A N 1
ATOM 594 C CA . ASN A 1 77 ? 4 -4.832 -13.031 1 92.75 77 ASN A CA 1
ATOM 595 C C . ASN A 1 77 ? 4.062 -6.266 -13.562 1 92.75 77 ASN A C 1
ATOM 597 O O . ASN A 1 77 ? 4.637 -7.145 -12.914 1 92.75 77 ASN A O 1
ATOM 601 N N . GLY A 1 78 ? 3.367 -6.535 -14.57 1 93.75 78 GLY A N 1
ATOM 602 C CA . GLY A 1 78 ? 3.322 -7.848 -15.195 1 93.75 78 GLY A CA 1
ATOM 603 C C . GLY A 1 78 ? 2.354 -7.918 -16.359 1 93.75 78 GLY A C 1
ATOM 604 O O . GLY A 1 78 ? 1.338 -7.219 -16.375 1 93.75 78 GLY A O 1
ATOM 605 N N . GLU A 1 79 ? 2.678 -8.68 -17.328 1 92.44 79 GLU A N 1
ATOM 606 C CA . GLU A 1 79 ? 1.785 -8.898 -18.469 1 92.44 79 GLU A CA 1
ATOM 607 C C . GLU A 1 79 ? 0.513 -9.625 -18.047 1 92.44 79 GLU A C 1
ATOM 609 O O . GLU A 1 79 ? 0.577 -10.664 -17.375 1 92.44 79 GLU A O 1
ATOM 614 N N . GLU A 1 80 ? -0.613 -8.984 -18.312 1 94.25 80 GLU A N 1
ATOM 615 C CA . GLU A 1 80 ? -1.875 -9.656 -18.031 1 94.25 80 GLU A CA 1
ATOM 616 C C . GLU A 1 80 ? -2.24 -10.641 -19.141 1 94.25 80 GLU A C 1
ATOM 618 O O . GLU A 1 80 ? -2.203 -10.297 -20.328 1 94.25 80 GLU A O 1
ATOM 623 N N . ARG A 1 81 ? -2.502 -11.828 -18.719 1 92.94 81 ARG A N 1
ATOM 624 C CA . ARG A 1 81 ? -2.885 -12.891 -19.641 1 92.94 81 ARG A CA 1
ATOM 625 C C . ARG A 1 81 ? -3.961 -13.781 -19.031 1 92.94 81 ARG A C 1
ATOM 627 O O . ARG A 1 81 ? -4.215 -13.727 -17.828 1 92.94 81 ARG A O 1
ATOM 634 N N . GLU A 1 82 ? -4.602 -14.43 -19.906 1 91.94 82 GLU A N 1
ATOM 635 C CA . GLU A 1 82 ? -5.527 -15.453 -19.422 1 91.94 82 GLU A CA 1
ATOM 636 C C . GLU A 1 82 ? -4.836 -16.797 -19.281 1 91.94 82 GLU A C 1
ATOM 638 O O . GLU A 1 82 ? -3.996 -17.172 -20.094 1 91.94 82 GLU A O 1
ATOM 643 N N . ASP A 1 83 ? -5.168 -17.438 -18.219 1 87.06 83 ASP A N 1
ATOM 644 C CA . ASP A 1 83 ? -4.707 -18.812 -18.141 1 87.06 83 ASP A CA 1
ATOM 645 C C . ASP A 1 83 ? -5.555 -19.734 -19.031 1 87.06 83 ASP A C 1
ATOM 647 O O . ASP A 1 83 ? -6.441 -19.266 -19.75 1 87.06 83 ASP A O 1
ATOM 651 N N . LYS A 1 84 ? -5.266 -21.016 -19.047 1 86.75 84 LYS A N 1
ATOM 652 C CA . LYS A 1 84 ? -5.957 -21.984 -19.891 1 86.75 84 LYS A CA 1
ATOM 653 C C . LYS A 1 84 ? -7.453 -22 -19.594 1 86.75 84 LYS A C 1
ATOM 655 O O . LYS A 1 84 ? -8.258 -22.297 -20.484 1 86.75 84 LYS A O 1
ATOM 660 N N . GLY A 1 85 ? -7.879 -21.609 -18.328 1 88.19 85 GLY A N 1
ATOM 661 C CA . GLY A 1 85 ? -9.281 -21.578 -17.938 1 88.19 85 GLY A CA 1
ATOM 662 C C . GLY A 1 85 ? -9.945 -20.234 -18.188 1 88.19 85 GLY A C 1
ATOM 663 O O . GLY A 1 85 ? -11.125 -20.062 -17.891 1 88.19 85 GLY A O 1
ATOM 664 N N . GLY A 1 86 ? -9.203 -19.312 -18.734 1 89.19 86 GLY A N 1
ATOM 665 C CA . GLY A 1 86 ? -9.766 -18.016 -19.062 1 89.19 86 GLY A CA 1
ATOM 666 C C . GLY A 1 86 ? -9.672 -17.016 -17.922 1 89.19 86 GLY A C 1
ATOM 667 O O . GLY A 1 86 ? -10.266 -15.945 -17.984 1 89.19 86 GLY A O 1
ATOM 668 N N . LYS A 1 87 ? -9.008 -17.453 -16.891 1 88.75 87 LYS A N 1
ATOM 669 C CA . LYS A 1 87 ? -8.852 -16.547 -15.758 1 88.75 87 LYS A CA 1
ATOM 670 C C . LYS A 1 87 ? -7.707 -15.562 -15.992 1 88.75 87 LYS A C 1
ATOM 672 O O . LYS A 1 87 ? -6.617 -15.961 -16.406 1 88.75 87 LYS A O 1
ATOM 677 N N . LYS A 1 88 ? -8.031 -14.32 -15.688 1 93.44 88 LYS A N 1
ATOM 678 C CA . LYS A 1 88 ? -7.023 -13.273 -15.852 1 93.44 88 LYS A CA 1
ATOM 679 C C . LYS A 1 88 ? -5.957 -13.359 -14.758 1 93.44 88 LYS A C 1
ATOM 681 O O . LYS A 1 88 ? -6.277 -13.594 -13.594 1 93.44 88 LYS A O 1
ATOM 686 N N . GLN A 1 89 ? -4.711 -13.289 -15.18 1 96.75 89 GLN A N 1
ATOM 687 C CA . GLN A 1 89 ? -3.59 -13.273 -14.25 1 96.75 89 GLN A CA 1
ATOM 688 C C . GLN A 1 89 ? -2.436 -12.438 -14.797 1 96.75 89 GLN A C 1
ATOM 690 O O . GLN A 1 89 ? -2.355 -12.188 -16 1 96.75 89 GLN A O 1
ATOM 695 N N . LYS A 1 90 ? -1.562 -11.992 -13.891 1 97.31 90 LYS A N 1
ATOM 696 C CA . LYS A 1 90 ? -0.36 -11.258 -14.273 1 97.31 90 LYS A CA 1
ATOM 697 C C . LYS A 1 90 ? 0.891 -12.109 -14.094 1 97.31 90 LYS A C 1
ATOM 699 O O . LYS A 1 90 ? 1.023 -12.82 -13.094 1 97.31 90 LYS A O 1
ATOM 704 N N . ARG A 1 91 ? 1.685 -12.078 -15.102 1 96.75 91 ARG A N 1
ATOM 705 C CA . ARG A 1 91 ? 3.014 -12.672 -14.992 1 96.75 91 ARG A CA 1
ATOM 706 C C . ARG A 1 91 ? 4.031 -11.648 -14.484 1 96.75 91 ARG A C 1
ATOM 708 O O . ARG A 1 91 ? 4.223 -10.602 -15.102 1 96.75 91 ARG A O 1
ATOM 715 N N . VAL A 1 92 ? 4.672 -12.062 -13.367 1 96.75 92 VAL A N 1
ATOM 716 C CA . VAL A 1 92 ? 5.66 -11.18 -12.758 1 96.75 92 VAL A CA 1
ATOM 717 C C . VAL A 1 92 ? 7.051 -11.797 -12.891 1 96.75 92 VAL A C 1
ATOM 719 O O . VAL A 1 92 ? 7.316 -12.875 -12.344 1 96.75 92 VAL A O 1
ATOM 722 N N . SER A 1 93 ? 7.906 -11.031 -13.531 1 94.62 93 SER A N 1
ATOM 723 C CA . SER A 1 93 ? 9.258 -11.531 -13.758 1 94.62 93 SER A CA 1
ATOM 724 C C . SER A 1 93 ? 10.078 -11.5 -12.469 1 94.62 93 SER A C 1
ATOM 726 O O . SER A 1 93 ? 9.992 -10.547 -11.695 1 94.62 93 SER A O 1
ATOM 728 N N . LEU A 1 94 ? 10.844 -12.445 -12.297 1 89.75 94 LEU A N 1
ATOM 729 C CA . LEU A 1 94 ? 11.719 -12.547 -11.133 1 89.75 94 LEU A CA 1
ATOM 730 C C . LEU A 1 94 ? 13.141 -12.125 -11.484 1 89.75 94 LEU A C 1
ATOM 732 O O . LEU A 1 94 ? 13.57 -12.266 -12.633 1 89.75 94 LEU A O 1
ATOM 736 N N . LYS A 1 95 ? 13.859 -11.578 -10.523 1 84.25 95 LYS A N 1
ATOM 737 C CA . LYS A 1 95 ? 15.234 -11.117 -10.719 1 84.25 95 LYS A CA 1
ATOM 738 C C . LYS A 1 95 ? 16.141 -12.258 -11.18 1 84.25 95 LYS A C 1
ATOM 740 O O . LYS A 1 95 ? 17.031 -12.055 -12.008 1 84.25 95 LYS A O 1
ATOM 745 N N . GLY A 1 96 ? 16.062 -13.516 -10.758 1 84.12 96 GLY A N 1
ATOM 746 C CA . GLY A 1 96 ? 16.906 -14.641 -11.109 1 84.12 96 GLY A CA 1
ATOM 747 C C . GLY A 1 96 ? 16.438 -15.375 -12.352 1 84.12 96 GLY A C 1
ATOM 748 O O . GLY A 1 96 ? 17.016 -16.391 -12.727 1 84.12 96 GLY A O 1
ATOM 749 N N . GLY A 1 97 ? 15.477 -14.797 -13.078 1 87.88 97 GLY A N 1
ATOM 750 C CA . GLY A 1 97 ? 14.883 -15.492 -14.211 1 87.88 97 GLY A CA 1
ATOM 751 C C . GLY A 1 97 ? 13.586 -16.203 -13.867 1 87.88 97 GLY A C 1
ATOM 752 O O . GLY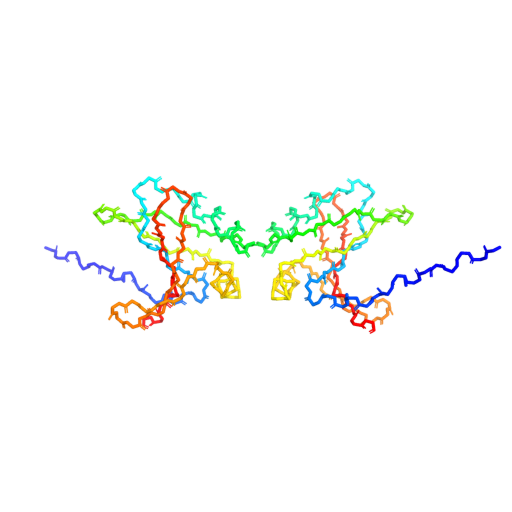 A 1 97 ? 13.32 -16.484 -12.703 1 87.88 97 GLY A O 1
ATOM 753 N N . GLY A 1 98 ? 12.727 -16.328 -14.773 1 93.06 98 GLY A N 1
ATOM 754 C CA . GLY A 1 98 ? 11.43 -16.953 -14.547 1 93.06 98 GLY A CA 1
ATOM 755 C C . GLY A 1 98 ? 10.352 -15.953 -14.164 1 93.06 98 GLY A C 1
ATOM 756 O O . GLY A 1 98 ? 10.531 -14.75 -14.336 1 93.06 98 GLY A O 1
ATOM 757 N N . TYR A 1 99 ? 9.266 -16.453 -13.828 1 95.5 99 TYR A N 1
ATOM 758 C CA . TYR A 1 99 ? 8.148 -15.594 -13.469 1 95.5 99 TYR A CA 1
ATOM 759 C C . TYR A 1 99 ? 7.199 -16.312 -12.508 1 95.5 99 TYR A C 1
ATOM 761 O O . TYR A 1 99 ? 7.242 -17.531 -12.383 1 95.5 99 TYR A O 1
ATOM 769 N N . VAL A 1 100 ? 6.473 -15.516 -11.781 1 97.25 100 VAL A N 1
ATOM 770 C CA . VAL A 1 100 ? 5.352 -16.016 -10.992 1 97.25 100 VAL A CA 1
ATOM 771 C C . VAL A 1 100 ? 4.043 -15.445 -11.547 1 97.25 100 VAL A C 1
ATOM 773 O O . VAL A 1 100 ? 4.051 -14.484 -12.32 1 97.25 100 VAL A O 1
ATOM 776 N N . CYS A 1 101 ? 2.975 -16.094 -11.203 1 97.06 101 CYS A N 1
ATOM 777 C CA . CYS A 1 101 ? 1.664 -15.641 -11.641 1 97.06 101 CYS A CA 1
ATOM 778 C C . CYS A 1 101 ? 0.82 -15.18 -10.461 1 97.06 101 CYS A C 1
ATOM 780 O O . CYS A 1 101 ? 0.827 -15.812 -9.406 1 97.06 101 CYS A O 1
ATOM 782 N N . VAL A 1 102 ? 0.175 -14.078 -10.664 1 98 102 VAL A N 1
ATOM 783 C CA . VAL A 1 102 ? -0.699 -13.5 -9.648 1 98 102 VAL A CA 1
ATOM 784 C C . VAL A 1 102 ? -2.109 -13.336 -10.211 1 98 102 VAL A C 1
ATOM 786 O O . VAL A 1 102 ? -2.285 -12.844 -11.32 1 98 102 VAL A O 1
ATOM 789 N N . ARG A 1 103 ? -3.113 -13.781 -9.43 1 96.25 103 ARG A N 1
ATOM 790 C CA . ARG A 1 103 ? -4.488 -13.586 -9.883 1 96.25 103 ARG A CA 1
ATOM 791 C C . ARG A 1 103 ? -5.43 -13.383 -8.703 1 96.25 103 ARG A C 1
ATOM 793 O O . ARG A 1 103 ? -5.086 -13.711 -7.562 1 96.25 103 ARG A O 1
ATOM 800 N N . LYS A 1 104 ? -6.566 -12.789 -9.031 1 93.88 104 LYS A N 1
ATOM 801 C CA . LYS A 1 104 ? -7.621 -12.648 -8.031 1 93.88 104 LYS A CA 1
ATOM 802 C C . LYS A 1 104 ? -8.273 -13.984 -7.719 1 93.88 104 LYS A C 1
ATOM 804 O O . LYS A 1 104 ? -8.336 -14.867 -8.578 1 93.88 104 LYS A O 1
ATOM 809 N N . MET A 1 105 ? -8.664 -14 -6.434 1 86.56 105 MET A N 1
ATOM 810 C CA . MET A 1 105 ? -9.352 -15.227 -6.043 1 86.56 105 MET A CA 1
ATOM 811 C C . MET A 1 105 ? -10.781 -15.242 -6.582 1 86.56 105 MET A C 1
ATOM 813 O O . MET A 1 105 ? -11.453 -14.211 -6.602 1 86.56 105 MET A O 1
ATOM 817 N N . LYS A 1 106 ? -11.094 -16.062 -7.457 1 70.56 106 LYS A N 1
ATOM 818 C CA . LYS A 1 106 ? -12.453 -16.156 -7.977 1 70.56 106 LYS A CA 1
ATOM 819 C C . LYS A 1 106 ? -13.43 -16.547 -6.875 1 70.56 106 LYS A C 1
ATOM 821 O O . LYS A 1 106 ? -13.109 -17.375 -6.016 1 70.56 106 LYS A O 1
ATOM 826 N N . LYS A 1 107 ? -14.445 -15.633 -6.816 1 57.09 107 LYS A N 1
ATOM 827 C CA . LYS A 1 107 ? -15.586 -16.078 -6.02 1 57.09 107 LYS A CA 1
ATOM 828 C C . LYS A 1 107 ? -16.016 -17.484 -6.426 1 57.09 107 LYS A C 1
ATOM 830 O O . LYS A 1 107 ? -16.125 -17.781 -7.617 1 57.09 107 LYS A O 1
ATOM 835 N N . ASN A 1 108 ? -15.578 -18.406 -5.586 1 42.06 108 ASN A N 1
ATOM 836 C CA . ASN A 1 108 ? -16.141 -19.703 -5.934 1 42.06 108 ASN A CA 1
ATOM 837 C C . ASN A 1 108 ? -17.656 -19.656 -6.012 1 42.06 108 ASN A C 1
ATOM 839 O O . ASN A 1 108 ? -18.297 -18.938 -5.246 1 42.06 108 ASN A O 1
ATOM 843 N N . LYS B 1 1 ? 15.352 44.781 -5.41 1 28.98 1 LYS B N 1
ATOM 844 C CA . LYS B 1 1 ? 14.93 43.719 -6.312 1 28.98 1 LYS B CA 1
ATOM 845 C C . LYS B 1 1 ? 14.109 42.656 -5.574 1 28.98 1 LYS B C 1
ATOM 847 O O . LYS B 1 1 ? 14.602 42.031 -4.621 1 28.98 1 LYS B O 1
ATOM 852 N N . VAL B 1 2 ? 12.781 42.781 -5.445 1 30.27 2 VAL B N 1
ATOM 853 C CA . VAL B 1 2 ? 11.852 41.969 -4.672 1 30.27 2 VAL B CA 1
ATOM 854 C C . VAL B 1 2 ? 11.789 40.562 -5.266 1 30.27 2 VAL B C 1
ATOM 856 O O . VAL B 1 2 ? 11.594 40.406 -6.473 1 30.27 2 VAL B O 1
ATOM 859 N N . TYR B 1 3 ? 12.641 39.656 -4.867 1 30.64 3 TYR B N 1
ATOM 860 C CA . TYR B 1 3 ? 12.609 38.25 -5.312 1 30.64 3 TYR B CA 1
ATOM 861 C C . TYR B 1 3 ? 11.18 37.719 -5.328 1 30.64 3 TYR B C 1
ATOM 863 O O . TYR B 1 3 ? 10.445 37.844 -4.344 1 30.64 3 TYR B O 1
ATOM 871 N N . THR B 1 4 ? 10.445 37.938 -6.387 1 32.56 4 THR B N 1
ATOM 872 C CA . THR B 1 4 ? 9.141 37.312 -6.578 1 32.56 4 THR B CA 1
ATOM 873 C C . THR B 1 4 ? 9.172 35.875 -6.141 1 32.56 4 THR B C 1
ATOM 875 O O . THR B 1 4 ? 10.047 35.094 -6.555 1 32.56 4 THR B O 1
ATOM 878 N N . ARG B 1 5 ? 8.883 35.625 -4.918 1 31.97 5 ARG B N 1
ATOM 879 C CA . ARG B 1 5 ? 8.656 34.219 -4.523 1 31.97 5 ARG B CA 1
ATOM 880 C C . ARG B 1 5 ? 8.086 33.406 -5.684 1 31.97 5 ARG B C 1
ATOM 882 O O . ARG B 1 5 ? 7.02 33.75 -6.207 1 31.97 5 ARG B O 1
ATOM 889 N N . SER B 1 6 ? 8.844 33.281 -6.738 1 33.44 6 SER B N 1
ATOM 890 C CA . SER B 1 6 ? 8.359 32.344 -7.742 1 33.44 6 SER B CA 1
ATOM 891 C C . SER B 1 6 ? 7.41 31.328 -7.129 1 33.44 6 SER B C 1
ATOM 893 O O . SER B 1 6 ? 7.766 30.641 -6.164 1 33.44 6 SER B O 1
ATOM 895 N N . ARG B 1 7 ? 6.172 31.766 -6.793 1 31.38 7 ARG B N 1
ATOM 896 C CA . ARG B 1 7 ? 5.113 30.812 -6.488 1 31.38 7 ARG B CA 1
ATOM 897 C C . ARG B 1 7 ? 5.359 29.484 -7.195 1 31.38 7 ARG B C 1
ATOM 899 O O . ARG B 1 7 ? 5.383 29.422 -8.422 1 31.38 7 ARG B O 1
ATOM 906 N N . ALA B 1 8 ? 6.402 28.875 -7.039 1 36.47 8 ALA B N 1
ATOM 907 C CA . ALA B 1 8 ? 6.473 27.5 -7.539 1 36.47 8 ALA B CA 1
ATOM 908 C C . ALA B 1 8 ? 5.082 26.969 -7.855 1 36.47 8 ALA B C 1
ATOM 910 O O . ALA B 1 8 ? 4.129 27.203 -7.113 1 36.47 8 ALA B O 1
ATOM 911 N N . THR B 1 9 ? 4.594 27.094 -9.086 1 35.03 9 THR B N 1
ATOM 912 C CA . THR B 1 9 ? 3.338 26.578 -9.617 1 35.03 9 THR B CA 1
ATOM 913 C C . THR B 1 9 ? 2.764 25.5 -8.703 1 35.03 9 THR B C 1
ATOM 915 O O . THR B 1 9 ? 3.42 24.5 -8.43 1 35.03 9 THR B O 1
ATOM 918 N N . ARG B 1 10 ? 2.199 25.812 -7.562 1 37.53 10 ARG B N 1
ATOM 919 C CA . ARG B 1 10 ? 1.279 25.031 -6.75 1 37.53 10 ARG B CA 1
ATOM 920 C C . ARG B 1 10 ? 0.546 24 -7.602 1 37.53 10 ARG B C 1
ATOM 922 O O . ARG B 1 10 ? -0.474 23.453 -7.18 1 37.53 10 ARG B O 1
ATOM 929 N N . GLY B 1 11 ? 0.605 24.203 -8.883 1 38.97 11 GLY B N 1
ATOM 930 C CA . GLY B 1 11 ? -0.284 23.453 -9.75 1 38.97 11 GLY B CA 1
ATOM 931 C C . GLY B 1 11 ? -0.429 22 -9.344 1 38.97 11 GLY B C 1
ATOM 932 O O . GLY B 1 11 ? -1.277 21.281 -9.875 1 38.97 11 GLY B O 1
ATOM 933 N N . GLU B 1 12 ? 0.673 21.391 -9.055 1 40.72 12 GLU B N 1
ATOM 934 C CA . GLU B 1 12 ? 0.507 19.953 -9.227 1 40.72 12 GLU B CA 1
ATOM 935 C C . GLU B 1 12 ? -0.427 19.375 -8.164 1 40.72 12 GLU B C 1
ATOM 937 O O . GLU B 1 12 ? -0.094 19.359 -6.98 1 40.72 12 GLU B O 1
ATOM 942 N N . ASP B 1 13 ? -1.533 19.938 -7.961 1 50 13 ASP B N 1
ATOM 943 C CA . ASP B 1 13 ? -2.58 19.078 -7.418 1 50 13 ASP B CA 1
ATOM 944 C C . ASP B 1 13 ? -2.244 17.609 -7.625 1 50 13 ASP B C 1
ATOM 946 O O . ASP B 1 13 ? -2.541 17.031 -8.68 1 50 13 ASP B O 1
ATOM 950 N N . SER B 1 14 ? -1.088 17.266 -7.246 1 72.81 14 SER B N 1
ATOM 951 C CA . SER B 1 14 ? -0.721 15.922 -7.707 1 72.81 14 SER B CA 1
ATOM 952 C C . SER B 1 14 ? -1.58 14.852 -7.035 1 72.81 14 SER B C 1
ATOM 954 O O . SER B 1 14 ? -1.672 14.805 -5.809 1 72.81 14 SER B O 1
ATOM 956 N N . ALA B 1 15 ? -2.584 14.516 -7.648 1 90.38 15 ALA B N 1
ATOM 957 C CA . ALA B 1 15 ? -3.574 13.5 -7.301 1 90.38 15 ALA B CA 1
ATOM 958 C C . ALA B 1 15 ? -2.945 12.383 -6.469 1 90.38 15 ALA B C 1
ATOM 960 O O . ALA B 1 15 ? -3.654 11.609 -5.812 1 90.38 15 ALA B O 1
ATOM 961 N N . ASN B 1 16 ? -1.597 12.508 -6.258 1 97.06 16 ASN B N 1
ATOM 962 C CA . ASN B 1 16 ? -0.946 11.414 -5.535 1 97.06 16 ASN B CA 1
ATOM 963 C C . ASN B 1 16 ? -0.131 11.93 -4.355 1 97.06 16 ASN B C 1
ATOM 965 O O . ASN B 1 16 ? 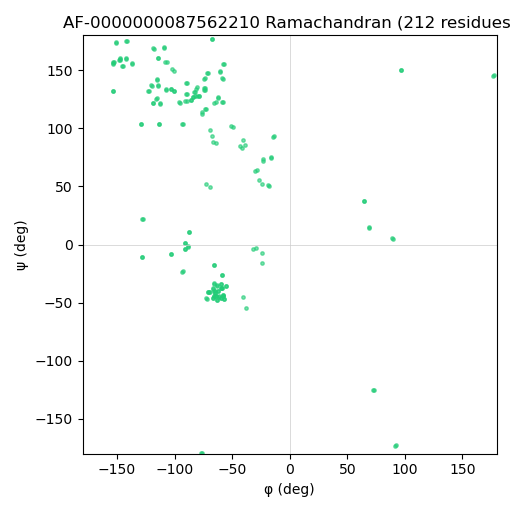0.829 11.289 -3.928 1 97.06 16 ASN B O 1
ATOM 969 N N . VAL B 1 17 ? -0.472 13.188 -3.859 1 97.5 17 VAL B N 1
ATOM 970 C CA . VAL B 1 17 ? 0.288 13.812 -2.779 1 97.5 17 VAL B CA 1
ATOM 971 C C . VAL B 1 17 ? -0.626 14.062 -1.583 1 97.5 17 VAL B C 1
ATOM 973 O O . VAL B 1 17 ? -1.764 14.516 -1.748 1 97.5 17 VAL B O 1
ATOM 976 N N . LEU B 1 18 ? -0.123 13.758 -0.394 1 97.75 18 LEU B N 1
ATOM 977 C CA . LEU B 1 18 ? -0.767 14.141 0.859 1 97.75 18 LEU B CA 1
ATOM 978 C C . LEU B 1 18 ? 0.101 15.117 1.641 1 97.75 18 LEU B C 1
ATOM 980 O O . LEU B 1 18 ? 1.326 14.984 1.67 1 97.75 18 LEU B O 1
ATOM 984 N N . LEU B 1 19 ? -0.574 16.031 2.23 1 97.06 19 LEU B N 1
ATOM 985 C CA . LEU B 1 19 ? 0.115 16.953 3.139 1 97.06 19 LEU B CA 1
ATOM 986 C C . LEU B 1 19 ? 0.127 16.391 4.559 1 97.06 19 LEU B C 1
ATOM 988 O O . LEU B 1 19 ? -0.921 16.031 5.094 1 97.06 19 LEU B O 1
ATOM 992 N N . VAL B 1 20 ? 1.295 16.359 5.156 1 97.88 20 VAL B N 1
ATOM 993 C CA . VAL B 1 20 ? 1.468 16.016 6.566 1 97.88 20 VAL B CA 1
ATOM 994 C C . VAL B 1 20 ? 2.016 17.219 7.32 1 97.88 20 VAL B C 1
ATOM 996 O O . VAL B 1 20 ? 3.043 17.797 6.941 1 97.88 20 VAL B O 1
ATOM 999 N N . HIS B 1 21 ? 1.304 17.594 8.367 1 97.31 21 HIS B N 1
ATOM 1000 C CA . HIS B 1 21 ? 1.771 18.766 9.109 1 97.31 21 HIS B CA 1
ATOM 1001 C C . HIS B 1 21 ? 1.573 18.578 10.609 1 97.31 21 HIS B C 1
ATOM 1003 O O . HIS B 1 21 ? 1.071 17.547 11.055 1 97.31 21 HIS B O 1
ATOM 1009 N N . ARG B 1 22 ? 2.066 19.547 11.422 1 96.75 22 ARG B N 1
ATOM 1010 C CA . ARG B 1 22 ? 2.207 19.453 12.875 1 96.75 22 ARG B CA 1
ATOM 1011 C C . ARG B 1 22 ? 3.213 18.375 13.258 1 96.75 22 ARG B C 1
ATOM 1013 O O . ARG B 1 22 ? 3.02 17.672 14.25 1 96.75 22 ARG B O 1
ATOM 1020 N N . LEU B 1 23 ? 4.258 18.281 12.453 1 97.56 23 LEU B N 1
ATOM 1021 C CA . LEU B 1 23 ? 5.344 17.344 12.703 1 97.56 23 LEU B CA 1
ATOM 1022 C C . LEU B 1 23 ? 6.285 17.875 13.773 1 97.56 23 LEU B C 1
ATOM 1024 O O . LEU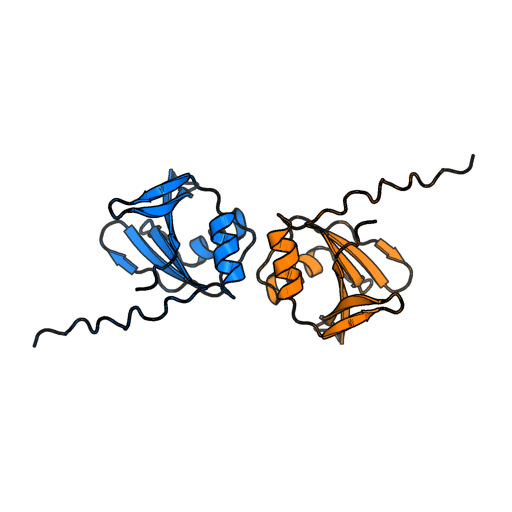 B 1 23 ? 6.793 18.984 13.656 1 97.56 23 LEU B O 1
ATOM 1028 N N . PRO B 1 24 ? 6.559 17.094 14.789 1 96.38 24 PRO B N 1
ATOM 1029 C CA . PRO B 1 24 ? 7.566 17.531 15.766 1 96.38 24 PRO B CA 1
ATOM 1030 C C . PRO B 1 24 ? 8.93 17.797 15.125 1 96.38 24 PRO B C 1
ATOM 1032 O O . PRO B 1 24 ? 9.266 17.188 14.102 1 96.38 24 PRO B O 1
ATOM 1035 N N . THR B 1 25 ? 9.734 18.641 15.773 1 95.88 25 THR B N 1
ATOM 1036 C CA . THR B 1 25 ? 11.016 19.062 15.234 1 95.88 25 THR B CA 1
ATOM 1037 C C . THR B 1 25 ? 11.984 17.891 15.156 1 95.88 25 THR B C 1
ATOM 1039 O O . THR B 1 25 ? 12.961 17.938 14.406 1 95.88 25 THR B O 1
ATOM 1042 N N . SER B 1 26 ? 11.742 16.844 15.828 1 94.5 26 SER B N 1
ATOM 1043 C CA . SER B 1 26 ? 12.609 15.672 15.859 1 94.5 26 SER B CA 1
ATOM 1044 C C . SER B 1 26 ? 12.266 14.695 14.734 1 94.5 26 SER B C 1
ATOM 1046 O O . SER B 1 26 ? 12.945 13.688 14.547 1 94.5 26 SER B O 1
ATOM 1048 N N . THR B 1 27 ? 11.242 15.039 13.961 1 96.06 27 THR B N 1
ATOM 1049 C CA . THR B 1 27 ? 10.758 14.109 12.945 1 96.06 27 THR B CA 1
ATOM 1050 C C . THR B 1 27 ? 11.727 14.047 11.766 1 96.06 27 THR B C 1
ATOM 1052 O O . THR B 1 27 ? 12.203 15.078 11.289 1 96.06 27 THR B O 1
ATOM 1055 N N . LEU B 1 28 ? 11.977 12.812 11.367 1 96.62 28 LEU B N 1
ATOM 1056 C CA . LEU B 1 28 ? 12.734 12.555 10.148 1 96.62 28 LEU B CA 1
ATOM 1057 C C . LEU B 1 28 ? 11.812 12.047 9.039 1 96.62 28 LEU B C 1
ATOM 1059 O O . LEU B 1 28 ? 10.758 11.484 9.312 1 96.62 28 LEU B O 1
ATOM 1063 N N . SER B 1 29 ? 12.25 12.227 7.789 1 97.69 29 SER B N 1
ATOM 1064 C CA . SER B 1 29 ? 11.477 11.734 6.648 1 97.69 29 SER B CA 1
ATOM 1065 C C . SER B 1 29 ? 11.203 10.242 6.773 1 97.69 29 SER B C 1
ATOM 1067 O O . SER B 1 29 ? 10.109 9.773 6.422 1 97.69 29 SER B O 1
ATOM 1069 N N . GLU B 1 30 ? 12.164 9.508 7.324 1 97.69 30 GLU B N 1
ATOM 1070 C CA . GLU B 1 30 ? 12.008 8.062 7.473 1 97.69 30 GLU B CA 1
ATOM 1071 C C . GLU B 1 30 ? 10.891 7.723 8.445 1 97.69 30 GLU B C 1
ATOM 1073 O O . GLU B 1 30 ? 10.195 6.715 8.281 1 97.69 30 GLU B O 1
ATOM 1078 N N . HIS B 1 31 ? 10.719 8.547 9.438 1 96.56 31 HIS B N 1
ATOM 1079 C CA . HIS B 1 31 ? 9.633 8.32 10.391 1 96.56 31 HIS B CA 1
ATOM 1080 C C . HIS B 1 31 ? 8.273 8.422 9.703 1 96.56 31 HIS B C 1
ATOM 1082 O O . HIS B 1 31 ? 7.359 7.656 10.023 1 96.56 31 HIS B O 1
ATOM 1088 N N . ILE B 1 32 ? 8.141 9.297 8.734 1 97.88 32 ILE B N 1
ATOM 1089 C CA . ILE B 1 32 ? 6.887 9.516 8.031 1 97.88 32 ILE B CA 1
ATOM 1090 C C . ILE B 1 32 ? 6.598 8.328 7.109 1 97.88 32 ILE B C 1
ATOM 1092 O O . ILE B 1 32 ? 5.477 7.82 7.078 1 97.88 32 ILE B O 1
ATOM 1096 N N . SER B 1 33 ? 7.629 7.945 6.395 1 98.31 33 SER B N 1
ATOM 1097 C CA . SER B 1 33 ? 7.473 6.777 5.535 1 98.31 33 SER B CA 1
ATOM 1098 C C . SER B 1 33 ? 7.059 5.551 6.344 1 98.31 33 SER B C 1
ATOM 1100 O O . SER B 1 33 ? 6.156 4.812 5.941 1 98.31 33 SER B O 1
ATOM 1102 N N . GLU B 1 34 ? 7.715 5.367 7.465 1 97.25 34 GLU B N 1
ATOM 1103 C CA . GLU B 1 34 ? 7.414 4.223 8.328 1 97.25 34 GLU B CA 1
ATOM 1104 C C . GLU B 1 34 ? 6.004 4.316 8.898 1 97.25 34 GLU B C 1
ATOM 1106 O O . GLU B 1 34 ? 5.316 3.303 9.039 1 97.25 34 GLU B O 1
ATOM 1111 N N . MET B 1 35 ? 5.609 5.477 9.273 1 96.06 35 MET B N 1
ATOM 1112 C CA . MET B 1 35 ? 4.266 5.672 9.805 1 96.06 35 MET B CA 1
ATOM 1113 C C . MET B 1 35 ? 3.209 5.262 8.781 1 96.06 35 MET B C 1
ATOM 1115 O O . MET B 1 35 ? 2.283 4.516 9.109 1 96.06 35 MET B O 1
ATOM 1119 N N . PHE B 1 36 ? 3.408 5.699 7.551 1 98.19 36 PHE B N 1
ATOM 1120 C CA . PHE B 1 36 ? 2.418 5.363 6.535 1 98.19 36 PHE B CA 1
ATOM 1121 C C . PHE B 1 36 ? 2.402 3.865 6.27 1 98.19 36 PHE B C 1
ATOM 1123 O O . PHE B 1 36 ? 1.336 3.266 6.117 1 98.19 36 PHE B O 1
ATOM 1130 N N . LEU B 1 37 ? 3.561 3.336 6.168 1 98.56 37 LEU B N 1
ATOM 1131 C CA . LEU B 1 37 ? 3.602 1.898 5.922 1 98.56 37 LEU B CA 1
ATOM 1132 C C . LEU B 1 37 ? 2.947 1.133 7.066 1 98.56 37 LEU B C 1
ATOM 1134 O O . LEU B 1 37 ? 2.143 0.228 6.832 1 98.56 37 LEU B O 1
ATOM 1138 N N . ALA B 1 38 ? 3.254 1.502 8.281 1 96.88 38 ALA B N 1
ATOM 1139 C CA . ALA B 1 38 ? 2.742 0.805 9.453 1 96.88 38 ALA B CA 1
ATOM 1140 C C . ALA B 1 38 ? 1.231 0.984 9.586 1 96.88 38 ALA B C 1
ATOM 1142 O O . ALA B 1 38 ? 0.515 0.04 9.922 1 96.88 38 ALA B O 1
ATOM 1143 N N . TYR B 1 39 ? 0.735 2.162 9.266 1 96.75 39 TYR B N 1
ATOM 1144 C CA . TYR B 1 39 ? -0.658 2.48 9.562 1 96.75 39 TYR B CA 1
ATOM 1145 C C . TYR B 1 39 ? -1.551 2.166 8.367 1 96.75 39 TYR B C 1
ATOM 1147 O O . TYR B 1 39 ? -2.76 1.981 8.516 1 96.75 39 TYR B O 1
ATOM 1155 N N . THR B 1 40 ? -0.979 2.133 7.152 1 98.44 40 THR B N 1
ATOM 1156 C CA . THR B 1 40 ? -1.856 2.037 5.992 1 98.44 40 THR B CA 1
ATOM 1157 C C . THR B 1 40 ? -1.428 0.888 5.082 1 98.44 40 THR B C 1
ATOM 1159 O O . THR B 1 40 ? -2.113 0.572 4.105 1 98.44 40 THR B O 1
ATOM 1162 N N . ALA B 1 41 ? -0.232 0.293 5.32 1 98.81 41 ALA B N 1
ATOM 1163 C CA . ALA B 1 41 ? 0.377 -0.749 4.496 1 98.81 41 ALA B CA 1
ATOM 1164 C C . ALA B 1 41 ? 0.817 -0.194 3.145 1 98.81 41 ALA B C 1
ATOM 1166 O O . ALA B 1 41 ? 1.079 -0.955 2.211 1 98.81 41 ALA B O 1
ATOM 1167 N N . ILE B 1 42 ? 0.885 1.105 2.998 1 98.94 42 ILE B N 1
ATOM 1168 C CA . ILE B 1 42 ? 1.283 1.729 1.74 1 98.94 42 ILE B CA 1
ATOM 1169 C C . ILE B 1 42 ? 2.549 2.555 1.952 1 98.94 42 ILE B C 1
ATOM 1171 O O . ILE B 1 42 ? 2.582 3.441 2.809 1 98.94 42 ILE B O 1
ATOM 1175 N N . LYS B 1 43 ? 3.521 2.234 1.247 1 98.88 43 LYS B N 1
ATOM 1176 C CA . LYS B 1 43 ? 4.785 2.965 1.312 1 98.88 43 LYS B CA 1
ATOM 1177 C C . LYS B 1 43 ? 4.766 4.18 0.388 1 98.88 43 LYS B C 1
ATOM 1179 O O . LYS B 1 43 ? 4.496 4.051 -0.809 1 98.88 43 LYS B O 1
ATOM 1184 N N . PRO B 1 44 ? 5.023 5.328 0.898 1 98.75 44 PRO B N 1
ATOM 1185 C CA . PRO B 1 44 ? 5.168 6.48 0.008 1 98.75 44 PRO B CA 1
ATOM 1186 C C . PRO B 1 44 ? 6.309 6.316 -0.994 1 98.75 44 PRO B C 1
ATOM 1188 O O . PRO B 1 44 ? 7.305 5.652 -0.697 1 98.75 44 PRO B O 1
ATOM 1191 N N . LYS B 1 45 ? 6.105 6.918 -2.129 1 98.5 45 LYS B N 1
ATOM 1192 C CA . LYS B 1 45 ? 7.16 6.953 -3.139 1 98.5 45 LYS B CA 1
ATOM 1193 C C . LYS B 1 45 ? 8.312 7.855 -2.699 1 98.5 45 LYS B C 1
ATOM 1195 O O . LYS B 1 45 ? 9.477 7.52 -2.895 1 98.5 45 LYS B O 1
ATOM 1200 N N . LYS B 1 46 ? 7.93 8.977 -2.115 1 98.38 46 LYS B N 1
ATOM 1201 C CA . LYS B 1 46 ? 8.914 9.977 -1.719 1 98.38 46 LYS B CA 1
ATOM 1202 C C . LYS B 1 46 ? 8.406 10.812 -0.549 1 98.38 46 LYS B C 1
ATOM 1204 O O . LYS B 1 46 ? 7.242 11.227 -0.533 1 98.38 46 LYS B O 1
ATOM 1209 N N . VAL B 1 47 ? 9.273 10.93 0.416 1 98.44 47 VAL B N 1
ATOM 1210 C CA . VAL B 1 47 ? 9.07 11.906 1.48 1 98.44 47 VAL B CA 1
ATOM 1211 C C . VAL B 1 47 ? 10.141 12.992 1.401 1 98.44 47 VAL B C 1
ATOM 1213 O O . VAL B 1 47 ? 11.297 12.758 1.739 1 98.44 47 VAL B O 1
ATOM 1216 N N . PRO B 1 48 ? 9.703 14.133 0.893 1 97.75 48 PRO B N 1
ATOM 1217 C CA . PRO B 1 48 ? 10.703 15.195 0.777 1 97.75 48 PRO B CA 1
ATOM 1218 C C . PRO B 1 48 ? 11.172 15.719 2.135 1 97.75 48 PRO B C 1
ATOM 1220 O O . PRO B 1 48 ? 10.688 15.266 3.174 1 97.75 48 PRO B O 1
ATOM 1223 N N . ASP B 1 49 ? 12.133 16.641 2.061 1 97.19 49 ASP B N 1
ATOM 1224 C CA . ASP B 1 49 ? 12.586 17.297 3.283 1 97.19 49 ASP B CA 1
ATOM 1225 C C . ASP B 1 49 ? 11.438 18 3.992 1 97.19 49 ASP B C 1
ATOM 1227 O O . ASP B 1 49 ? 10.586 18.625 3.346 1 97.19 49 ASP B O 1
ATOM 1231 N N . ILE B 1 50 ? 11.539 17.906 5.262 1 98.25 50 ILE B N 1
ATOM 1232 C CA . ILE B 1 50 ? 10.516 18.531 6.086 1 98.25 50 ILE B CA 1
ATOM 1233 C C . ILE B 1 50 ? 10.828 20.016 6.254 1 98.25 50 ILE B C 1
ATOM 1235 O O . ILE B 1 50 ? 11.969 20.391 6.523 1 98.25 50 ILE B O 1
ATOM 1239 N N . VAL B 1 51 ? 9.844 20.875 6.031 1 97.94 51 VAL B N 1
ATOM 1240 C CA . VAL B 1 51 ? 9.977 22.312 6.254 1 97.94 51 VAL B CA 1
ATOM 1241 C C . VAL B 1 51 ? 9.438 22.672 7.633 1 97.94 51 VAL B C 1
ATOM 1243 O O . VAL B 1 51 ? 8.266 22.422 7.93 1 97.94 51 VAL B O 1
ATOM 1246 N N . PHE B 1 52 ? 10.25 23.25 8.453 1 97.38 52 PHE B N 1
ATOM 1247 C CA . PHE B 1 52 ? 9.844 23.609 9.805 1 97.38 52 PHE B CA 1
ATOM 1248 C C . PHE B 1 52 ? 9.562 25.109 9.914 1 97.38 52 PHE B C 1
ATOM 1250 O O . PHE B 1 52 ? 10.273 25.922 9.328 1 97.38 52 PHE B O 1
ATOM 1257 N N . SER B 1 53 ? 8.516 25.391 10.5 1 94.81 53 SER B N 1
ATOM 1258 C CA . SER B 1 53 ? 8.148 26.75 10.891 1 94.81 53 SER B CA 1
ATOM 1259 C C . SER B 1 53 ? 7.75 26.812 12.359 1 94.81 53 SER B C 1
ATOM 1261 O O . SER B 1 53 ? 6.672 26.359 12.734 1 94.81 53 SER B O 1
ATOM 1263 N N . GLY B 1 54 ? 8.648 27.328 13.195 1 94.56 54 GLY B N 1
ATOM 1264 C CA . GLY B 1 54 ? 8.422 27.297 14.633 1 94.56 54 GLY B CA 1
ATOM 1265 C C . GLY B 1 54 ? 8.578 25.906 15.227 1 94.56 54 GLY B C 1
ATOM 1266 O O . GLY B 1 54 ? 9.602 25.25 15.016 1 94.56 54 GLY B O 1
ATOM 1267 N N . SER B 1 55 ? 7.508 25.453 15.938 1 95.56 55 SER B N 1
ATOM 1268 C CA . SER B 1 55 ? 7.605 24.219 16.703 1 95.56 55 SER B CA 1
ATOM 1269 C C . SER B 1 55 ? 7.176 23.016 15.875 1 95.56 55 S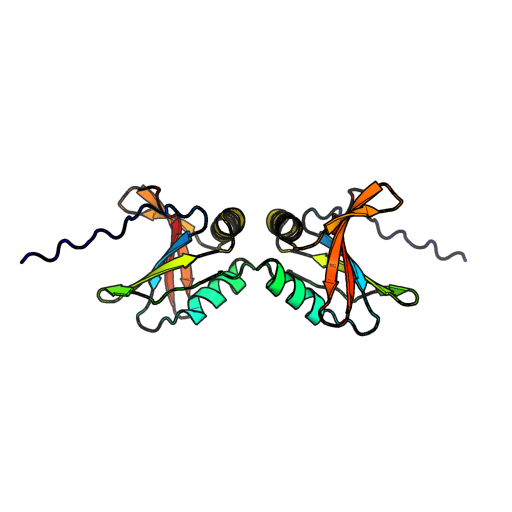ER B C 1
ATOM 1271 O O . SER B 1 55 ? 7.297 21.875 16.328 1 95.56 55 SER B O 1
ATOM 1273 N N . PHE B 1 56 ? 6.707 23.297 14.625 1 97.44 56 PHE B N 1
ATOM 1274 C CA . PHE B 1 56 ? 6.168 22.172 13.852 1 97.44 56 PHE B CA 1
ATOM 1275 C C . PHE B 1 56 ? 6.656 22.234 12.406 1 97.44 56 PHE B C 1
ATOM 1277 O O . PHE B 1 56 ? 7.035 23.297 11.914 1 97.44 56 PHE B O 1
ATOM 1284 N N . GLY B 1 57 ? 6.668 21.094 11.789 1 97.88 57 GLY B N 1
ATOM 1285 C CA . GLY B 1 57 ? 7.039 20.953 10.391 1 97.88 57 GLY B CA 1
ATOM 1286 C C . GLY B 1 57 ? 5.914 20.422 9.523 1 97.88 57 GLY B C 1
ATOM 1287 O O . GLY B 1 57 ? 4.852 20.047 10.031 1 97.88 57 GLY B O 1
ATOM 1288 N N . LYS B 1 58 ? 6.141 20.516 8.227 1 98 58 LYS B N 1
ATOM 1289 C CA . LYS B 1 58 ? 5.223 19.953 7.234 1 98 58 LYS B CA 1
ATOM 1290 C C . LYS B 1 58 ? 5.98 19.422 6.023 1 98 58 LYS B C 1
ATOM 1292 O O . LYS B 1 58 ? 7.125 19.797 5.781 1 98 58 LYS B O 1
ATOM 1297 N N . CYS B 1 59 ? 5.406 18.484 5.363 1 97.31 59 CYS B N 1
ATOM 1298 C CA . CYS B 1 59 ? 5.93 18.062 4.07 1 97.31 59 CYS B CA 1
ATOM 1299 C C . CYS B 1 59 ? 4.824 17.469 3.205 1 97.31 59 CYS B C 1
ATOM 1301 O O . CYS B 1 59 ? 3.77 17.078 3.715 1 97.31 59 CYS B O 1
ATOM 1303 N N . ASN B 1 60 ? 5.023 17.5 1.892 1 97.62 60 ASN B N 1
ATOM 1304 C CA . ASN B 1 60 ? 4.152 16.891 0.895 1 97.62 60 ASN B CA 1
ATOM 1305 C C . ASN B 1 60 ? 4.617 15.477 0.538 1 97.62 60 ASN B C 1
ATOM 1307 O O . ASN B 1 60 ? 5.586 15.305 -0.205 1 97.62 60 ASN B O 1
ATOM 1311 N N . VAL B 1 61 ? 3.922 14.508 1.056 1 98.38 61 VAL B N 1
ATOM 1312 C CA . VAL B 1 61 ? 4.309 13.117 0.842 1 98.38 61 VAL B CA 1
ATOM 1313 C C . VAL B 1 61 ? 3.746 12.617 -0.488 1 98.38 61 VAL B C 1
ATOM 1315 O O . VAL B 1 61 ? 2.537 12.688 -0.721 1 98.38 61 VAL B O 1
ATOM 1318 N N . GLU B 1 62 ? 4.621 12.078 -1.319 1 98.38 62 GLU B N 1
ATOM 1319 C CA . GLU B 1 62 ? 4.242 11.617 -2.65 1 98.38 62 GLU B CA 1
ATOM 1320 C C . GLU B 1 62 ? 4.055 10.102 -2.676 1 98.38 62 GLU B C 1
ATOM 1322 O O . GLU B 1 62 ? 4.93 9.352 -2.24 1 98.38 62 GLU B O 1
ATOM 1327 N N . PHE B 1 63 ? 2.975 9.727 -3.248 1 98.56 63 PHE B N 1
ATOM 1328 C CA . PHE B 1 63 ? 2.695 8.305 -3.434 1 98.56 63 PHE B CA 1
ATOM 1329 C C . PHE B 1 63 ? 2.809 7.922 -4.902 1 98.56 63 PHE B C 1
ATOM 1331 O O . PHE B 1 63 ? 2.908 8.789 -5.773 1 98.56 63 PHE B O 1
ATOM 1338 N N . THR B 1 64 ? 2.797 6.664 -5.113 1 97.88 64 THR B N 1
ATOM 1339 C CA . THR B 1 64 ? 3.047 6.117 -6.441 1 97.88 64 THR B CA 1
ATOM 1340 C C . THR B 1 64 ? 1.981 6.586 -7.43 1 97.88 64 THR B C 1
ATOM 1342 O O . THR B 1 64 ? 2.281 6.852 -8.594 1 97.88 64 THR B O 1
ATOM 1345 N N . SER B 1 65 ? 0.768 6.629 -6.98 1 97.25 65 SER B N 1
ATOM 1346 C CA . SER B 1 65 ? -0.361 7.039 -7.809 1 97.25 65 SER B CA 1
ATOM 1347 C C . SER B 1 65 ? -1.462 7.676 -6.969 1 97.25 65 SER B C 1
ATOM 1349 O O . SER B 1 65 ? -1.393 7.668 -5.734 1 97.25 65 SER B O 1
ATOM 1351 N N . ARG B 1 66 ? -2.441 8.188 -7.656 1 97.06 66 ARG B N 1
ATOM 1352 C CA . ARG B 1 66 ? -3.619 8.727 -6.98 1 97.06 66 ARG B CA 1
ATOM 1353 C C . ARG B 1 66 ? -4.285 7.66 -6.109 1 97.06 66 ARG B C 1
ATOM 1355 O O . ARG B 1 66 ? -4.676 7.938 -4.977 1 97.06 66 ARG B O 1
ATOM 1362 N N . GLY B 1 67 ? -4.395 6.434 -6.68 1 98 67 GLY B N 1
ATOM 1363 C CA . GLY B 1 67 ? -5.012 5.359 -5.922 1 98 67 GLY B CA 1
ATOM 1364 C C . GLY B 1 67 ? -4.297 5.055 -4.621 1 98 67 GLY B C 1
ATOM 1365 O O . GLY B 1 67 ? -4.938 4.805 -3.598 1 98 67 GLY B O 1
ATOM 1366 N N . HIS B 1 68 ? -3.004 5.137 -4.656 1 98.62 68 HIS B N 1
ATOM 1367 C CA . HIS B 1 68 ? -2.213 4.902 -3.453 1 98.62 68 HIS B CA 1
ATOM 1368 C C . HIS B 1 68 ? -2.463 5.984 -2.408 1 98.62 68 HIS B C 1
ATOM 1370 O O . HIS B 1 68 ? -2.666 5.684 -1.23 1 98.62 68 HIS B O 1
ATOM 1376 N N . ALA B 1 69 ? -2.443 7.199 -2.855 1 98.44 69 ALA B N 1
ATOM 1377 C CA . ALA B 1 69 ? -2.66 8.305 -1.927 1 98.44 69 ALA B CA 1
ATOM 1378 C C . ALA B 1 69 ? -4.062 8.25 -1.329 1 98.44 69 ALA B C 1
ATOM 1380 O O . ALA B 1 69 ? -4.238 8.43 -0.121 1 98.44 69 ALA B O 1
ATOM 1381 N N . GLU B 1 70 ? -5.027 8 -2.15 1 97.62 70 GLU B N 1
ATOM 1382 C CA . GLU B 1 70 ? -6.418 7.961 -1.704 1 97.62 70 GLU B CA 1
ATOM 1383 C C . GLU B 1 70 ? -6.648 6.812 -0.726 1 97.62 70 GLU B C 1
ATOM 1385 O O . GLU B 1 70 ? -7.34 6.98 0.282 1 97.62 70 GLU B O 1
ATOM 1390 N N . LEU B 1 71 ? -6.082 5.723 -1.017 1 98.5 71 LEU B N 1
ATOM 1391 C CA . LEU B 1 71 ? -6.246 4.582 -0.125 1 98.5 71 LEU B CA 1
ATOM 1392 C C . LEU B 1 71 ? -5.484 4.797 1.179 1 98.5 71 LEU B C 1
ATOM 1394 O O . LEU B 1 71 ? -5.965 4.426 2.252 1 98.5 71 LEU B O 1
ATOM 1398 N N . ALA B 1 72 ? -4.293 5.348 1.107 1 98.5 72 ALA B N 1
ATOM 1399 C CA . ALA B 1 72 ? -3.549 5.676 2.322 1 98.5 72 ALA B CA 1
ATOM 1400 C C . ALA B 1 72 ? -4.352 6.609 3.221 1 98.5 72 ALA B C 1
ATOM 1402 O O . ALA B 1 72 ? -4.48 6.371 4.426 1 98.5 72 ALA B O 1
ATOM 1403 N N . TYR B 1 73 ? -4.898 7.621 2.637 1 97.88 73 TYR B N 1
ATOM 1404 C CA . TYR B 1 73 ? -5.707 8.555 3.416 1 97.88 73 TYR B CA 1
ATOM 1405 C C . TYR B 1 73 ? -6.93 7.852 4.004 1 97.88 73 TYR B C 1
ATOM 1407 O O . TYR B 1 73 ? -7.242 8.031 5.184 1 97.88 73 TYR B O 1
ATOM 1415 N N . ALA B 1 74 ? -7.598 7.125 3.176 1 97.31 74 ALA B N 1
ATOM 1416 C CA . ALA B 1 74 ? -8.828 6.465 3.6 1 97.31 74 ALA B CA 1
ATOM 1417 C C . ALA B 1 74 ? -8.57 5.512 4.762 1 97.31 74 ALA B C 1
ATOM 1419 O O . ALA B 1 74 ? -9.398 5.379 5.664 1 97.31 74 ALA B O 1
ATOM 1420 N N . THR B 1 75 ? -7.375 4.883 4.758 1 97.62 75 THR B N 1
ATOM 1421 C CA . THR B 1 75 ? -7.156 3.807 5.719 1 97.62 75 THR B CA 1
ATOM 1422 C C . THR B 1 75 ? -6.293 4.285 6.883 1 97.62 75 THR B C 1
ATOM 1424 O O . THR B 1 75 ? -6.07 3.547 7.844 1 97.62 75 THR B O 1
ATOM 1427 N N . LEU B 1 76 ? -5.793 5.426 6.773 1 96.81 76 LEU B N 1
ATOM 1428 C CA . LEU B 1 76 ? -5.062 6.004 7.895 1 96.81 76 LEU B CA 1
ATOM 1429 C C . LEU B 1 76 ? -5.953 6.102 9.133 1 96.81 76 LEU B C 1
ATOM 1431 O O . LEU B 1 76 ? -7.055 6.645 9.062 1 96.81 76 LEU B O 1
ATOM 1435 N N . ASN B 1 77 ? -5.398 5.453 10.117 1 92.5 77 ASN B N 1
ATOM 1436 C CA . ASN B 1 77 ? -6.152 5.551 11.367 1 92.5 77 ASN B CA 1
ATOM 1437 C C . ASN B 1 77 ? -6.023 6.938 11.992 1 92.5 77 ASN B C 1
ATOM 1439 O O . ASN B 1 77 ? -4.91 7.418 12.219 1 92.5 77 ASN B O 1
ATOM 1443 N N . GLY B 1 78 ? -7.074 7.617 12.102 1 93.56 78 GLY B N 1
ATOM 1444 C CA . GLY B 1 78 ? -7.113 8.945 12.68 1 93.56 78 GLY B CA 1
ATOM 1445 C C . GLY B 1 78 ? -8.492 9.586 12.625 1 93.56 78 GLY B C 1
ATOM 1446 O O . GLY B 1 78 ? -9.266 9.32 11.695 1 93.56 78 GLY B O 1
ATOM 1447 N N . GLU B 1 79 ? -8.836 10.336 13.602 1 92.25 79 GLU B N 1
ATOM 1448 C CA . GLU B 1 79 ? -10.102 11.07 13.617 1 92.25 79 GLU B CA 1
ATOM 1449 C C . GLU B 1 79 ? -10.141 12.109 12.5 1 92.25 79 GLU B C 1
ATOM 1451 O O . GLU B 1 79 ? -9.219 12.906 12.352 1 92.25 79 GLU B O 1
ATOM 1456 N N . GLU B 1 80 ? -11.164 11.977 11.664 1 94.25 80 GLU B N 1
ATOM 1457 C CA . GLU B 1 80 ? -11.328 13 10.625 1 94.25 80 GLU B CA 1
ATOM 1458 C C . GLU B 1 80 ? -12.039 14.227 11.18 1 94.25 80 GLU B C 1
ATOM 1460 O O . GLU B 1 80 ? -13.086 14.117 11.828 1 94.25 80 GLU B O 1
ATOM 1465 N N . ARG B 1 81 ? -11.414 15.344 10.961 1 93 81 ARG B N 1
ATOM 1466 C CA . ARG B 1 81 ? -11.961 16.625 11.406 1 93 81 ARG B CA 1
ATOM 1467 C C . ARG B 1 81 ? -11.703 17.719 10.383 1 93 81 ARG B C 1
ATOM 1469 O O . ARG B 1 81 ? -10.898 17.531 9.461 1 93 81 ARG B O 1
ATOM 1476 N N . GLU B 1 82 ? -12.469 18.703 10.523 1 92.06 82 GLU B N 1
ATOM 1477 C CA . GLU B 1 82 ? -12.188 19.891 9.703 1 92.06 82 GLU B CA 1
ATOM 1478 C C . GLU B 1 82 ? -11.219 20.828 10.414 1 92.06 82 GLU B C 1
ATOM 1480 O O . GLU B 1 82 ? -11.305 21.016 11.625 1 92.06 82 GLU B O 1
ATOM 1485 N N . ASP B 1 83 ? -10.336 21.344 9.641 1 87.19 83 ASP B N 1
ATOM 1486 C CA . ASP B 1 83 ? -9.539 22.422 10.211 1 87.19 83 ASP B CA 1
ATOM 1487 C C . ASP B 1 83 ? -10.336 23.719 10.258 1 87.19 83 ASP B C 1
ATOM 1489 O O . ASP B 1 83 ? -11.516 23.75 9.922 1 87.19 83 ASP B O 1
ATOM 1493 N N . LYS B 1 84 ? -9.75 24.797 10.734 1 87.12 84 LYS B N 1
ATOM 1494 C CA . LYS B 1 84 ? -10.414 26.094 10.891 1 87.12 84 LYS B CA 1
ATOM 1495 C C . LYS B 1 84 ? -10.938 26.594 9.555 1 87.12 84 LYS B C 1
ATOM 1497 O O . LYS B 1 84 ? -11.93 27.344 9.508 1 87.12 84 LYS B O 1
ATOM 1502 N N . GLY B 1 85 ? -10.289 26.156 8.375 1 88.5 85 GLY B N 1
ATOM 1503 C CA . GLY B 1 85 ? -10.703 26.562 7.047 1 88.5 85 GLY B CA 1
ATOM 1504 C C . GLY B 1 85 ? -11.727 25.625 6.422 1 88.5 85 GLY B C 1
ATOM 1505 O O . GLY B 1 85 ? -12.148 25.844 5.285 1 88.5 85 GLY B O 1
ATOM 1506 N N . GLY B 1 86 ? -12.109 24.609 7.152 1 89.31 86 GLY B N 1
ATOM 1507 C CA . GLY B 1 86 ? -13.125 23.688 6.664 1 89.31 86 GLY B CA 1
ATOM 1508 C C . GLY B 1 86 ? -12.547 22.531 5.871 1 89.31 86 GLY B C 1
ATOM 1509 O O . GLY B 1 86 ? -13.281 21.781 5.234 1 89.31 86 GLY B O 1
ATOM 1510 N N . LYS B 1 87 ? -11.242 22.5 5.848 1 88.94 87 LYS B N 1
ATOM 1511 C CA . LYS B 1 87 ? -10.617 21.406 5.129 1 88.94 87 LYS B CA 1
ATOM 1512 C C . LYS B 1 87 ? -10.586 20.141 5.984 1 88.94 87 LYS B C 1
ATOM 1514 O O . LYS B 1 87 ? -10.219 20.188 7.16 1 88.94 87 LYS B O 1
ATOM 1519 N N . LYS B 1 88 ? -10.945 19.047 5.316 1 93.44 88 LYS B N 1
ATOM 1520 C CA . LYS B 1 88 ? -10.945 17.766 6.004 1 93.44 88 LYS B CA 1
ATOM 1521 C C . LYS B 1 88 ? -9.516 17.25 6.199 1 93.44 88 LYS B C 1
ATOM 1523 O O . LYS B 1 88 ? -8.688 17.359 5.301 1 93.44 88 LYS B O 1
ATOM 1528 N N . GLN B 1 89 ? -9.258 16.812 7.406 1 96.69 89 GLN B N 1
ATOM 1529 C CA . GLN B 1 89 ? -7.961 16.234 7.727 1 96.69 89 GLN B CA 1
ATOM 1530 C C . GLN B 1 89 ? -8.094 15.148 8.797 1 96.69 89 GLN B C 1
ATOM 1532 O O . GLN B 1 89 ? -9.086 15.117 9.531 1 96.69 89 GLN B O 1
ATOM 1537 N N . LYS B 1 90 ? -7.098 14.258 8.852 1 97.31 90 LYS B N 1
ATOM 1538 C CA . LYS B 1 90 ? -7.051 13.227 9.883 1 97.31 90 LYS B CA 1
ATOM 1539 C C . LYS B 1 90 ? -5.961 13.523 10.914 1 97.31 90 LYS B C 1
ATOM 1541 O O . LYS B 1 90 ? -4.859 13.945 10.555 1 97.31 90 LYS B O 1
ATOM 1546 N N . ARG B 1 91 ? -6.359 13.375 12.125 1 96.62 91 ARG B N 1
ATOM 1547 C CA . ARG B 1 91 ? -5.383 13.43 13.211 1 96.62 91 ARG B CA 1
ATOM 1548 C C . ARG B 1 91 ? -4.832 12.039 13.523 1 96.62 91 ARG B C 1
ATOM 1550 O O . ARG B 1 91 ? -5.594 11.125 13.844 1 96.62 91 ARG B O 1
ATOM 1557 N N . VAL B 1 92 ? -3.484 11.969 13.438 1 96.62 92 VAL B N 1
ATOM 1558 C CA . VAL B 1 92 ? -2.818 10.695 13.695 1 96.62 92 VAL B CA 1
ATOM 1559 C C . VAL B 1 92 ? -1.992 10.78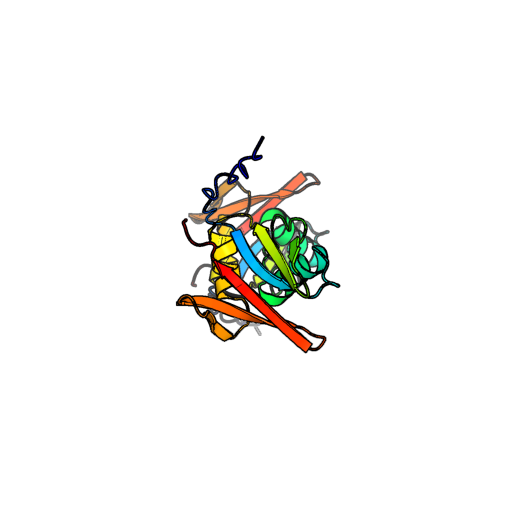9 14.977 1 96.62 92 VAL B C 1
ATOM 1561 O O . VAL B 1 92 ? -1.047 11.578 15.055 1 96.62 92 VAL B O 1
ATOM 1564 N N . SER B 1 93 ? -2.342 9.922 15.883 1 94.31 93 SER B N 1
ATOM 1565 C CA . SER B 1 93 ? -1.648 9.938 17.172 1 94.31 93 SER B CA 1
ATOM 1566 C C . SER B 1 93 ? -0.235 9.375 17.047 1 94.31 93 SER B C 1
ATOM 1568 O O . SER B 1 93 ? -0.015 8.383 16.344 1 94.31 93 SER B O 1
ATOM 1570 N N . LEU B 1 94 ? 0.63 9.922 17.734 1 89.31 94 LEU B N 1
ATOM 1571 C CA . LEU B 1 94 ? 2.021 9.484 17.734 1 89.31 94 LEU B CA 1
ATOM 1572 C C . LEU B 1 94 ? 2.322 8.664 18.984 1 89.31 94 LEU B C 1
ATOM 1574 O O . LEU B 1 94 ? 1.69 8.852 20.031 1 89.31 94 LEU B O 1
ATOM 1578 N N . LYS B 1 95 ? 3.262 7.738 18.875 1 84 95 LYS B N 1
ATOM 1579 C CA . LYS B 1 95 ? 3.643 6.867 19.984 1 84 95 LYS B CA 1
ATOM 1580 C C . LYS B 1 95 ? 4.145 7.676 21.172 1 84 95 LYS B C 1
ATOM 1582 O O . LYS B 1 95 ? 3.875 7.328 22.328 1 84 95 LYS B O 1
ATOM 1587 N N . GLY B 1 96 ? 4.879 8.766 21.094 1 83.88 96 GLY B N 1
ATOM 1588 C CA . GLY B 1 96 ? 5.434 9.562 22.172 1 83.88 96 GLY B CA 1
ATOM 1589 C C . GLY B 1 96 ? 4.484 10.633 22.672 1 83.88 96 GLY B C 1
ATOM 1590 O O . GLY B 1 96 ? 4.848 11.445 23.516 1 83.88 96 GLY B O 1
ATOM 1591 N N . GLY B 1 97 ? 3.209 10.594 22.25 1 87.62 97 GLY B N 1
ATOM 1592 C CA . GLY B 1 97 ? 2.268 11.648 22.594 1 87.62 97 GLY B CA 1
ATOM 1593 C C . GLY B 1 97 ? 2.127 12.695 21.5 1 87.62 97 GLY B C 1
ATOM 1594 O O . GLY B 1 97 ? 3.014 12.836 20.656 1 87.62 97 GLY B O 1
ATOM 1595 N N . GLY B 1 98 ? 1.029 13.289 21.375 1 92.81 98 GLY B N 1
ATOM 1596 C CA . GLY B 1 98 ? 0.77 14.273 20.328 1 92.81 98 GLY B CA 1
ATOM 1597 C C . GLY B 1 98 ? 0.174 13.672 19.078 1 92.81 98 GLY B C 1
ATOM 1598 O O . GLY B 1 98 ? -0.295 12.531 19.094 1 92.81 98 GLY B O 1
ATOM 1599 N N . TYR B 1 99 ? 0.057 14.453 18.125 1 95.31 99 TYR B N 1
ATOM 1600 C CA . TYR B 1 99 ? -0.536 14 16.859 1 95.31 99 TYR B CA 1
ATOM 1601 C C . TYR B 1 99 ? -0.012 14.812 15.688 1 95.31 99 TYR B C 1
ATOM 1603 O O . TYR B 1 99 ? 0.544 15.898 15.875 1 95.31 99 TYR B O 1
ATOM 1611 N N . VAL B 1 100 ? -0.099 14.219 14.547 1 97.19 100 VAL B N 1
ATOM 1612 C CA . VAL B 1 100 ? 0.124 14.922 13.289 1 97.19 100 VAL B CA 1
ATOM 1613 C C . VAL B 1 100 ? -1.177 14.977 12.484 1 97.19 100 VAL B C 1
ATOM 1615 O O . VAL B 1 100 ? -2.119 14.234 12.773 1 97.19 100 VAL B O 1
ATOM 1618 N N . CYS B 1 101 ? -1.209 15.891 11.562 1 97 101 CYS B N 1
ATOM 1619 C CA . CYS B 1 101 ? -2.389 16.016 10.719 1 97 101 CYS B CA 1
ATOM 1620 C C . CYS B 1 101 ? -2.061 15.68 9.266 1 97 101 CYS B C 1
ATOM 1622 O O . CYS B 1 101 ? -1.002 16.062 8.766 1 97 101 CYS B O 1
ATOM 1624 N N . VAL B 1 102 ? -2.943 14.945 8.672 1 98 102 VAL B N 1
ATOM 1625 C CA . VAL B 1 102 ? -2.795 14.539 7.273 1 98 102 VAL B CA 1
ATOM 1626 C C . VAL B 1 102 ? -4.012 15 6.473 1 98 102 VAL B C 1
ATOM 1628 O O . VAL B 1 102 ? -5.152 14.82 6.902 1 98 102 VAL B O 1
ATOM 1631 N N . ARG B 1 103 ? -3.744 15.625 5.309 1 96.19 103 ARG B N 1
ATOM 1632 C CA . ARG B 1 103 ? -4.867 16.016 4.465 1 96.19 103 ARG B CA 1
ATOM 1633 C C . ARG B 1 103 ? -4.492 15.953 2.986 1 96.19 103 ARG B C 1
ATOM 1635 O O . ARG B 1 103 ? -3.309 15.914 2.643 1 96.19 103 ARG B O 1
ATOM 1642 N N . LYS B 1 104 ? -5.539 15.891 2.164 1 93.88 104 LYS B N 1
ATOM 1643 C CA . LYS B 1 104 ? -5.344 15.961 0.719 1 93.88 104 LYS B CA 1
ATOM 1644 C C . LYS B 1 104 ? -4.945 17.359 0.283 1 93.88 104 LYS B C 1
ATOM 1646 O O . LYS B 1 104 ? -5.34 18.344 0.912 1 93.88 104 LYS B O 1
ATOM 1651 N N . MET B 1 105 ? -4.129 17.281 -0.772 1 86.38 105 MET B N 1
ATOM 1652 C CA . MET B 1 105 ? -3.723 18.578 -1.305 1 86.38 105 MET B CA 1
ATOM 1653 C C . MET B 1 105 ? -4.855 19.219 -2.105 1 86.38 105 MET B C 1
ATOM 1655 O O . MET B 1 105 ? -5.582 18.531 -2.82 1 86.38 105 MET B O 1
ATOM 1659 N N . LYS B 1 106 ? -5.379 20.266 -1.685 1 70.31 106 LYS B N 1
ATOM 1660 C CA . LYS B 1 106 ? -6.43 20.953 -2.424 1 70.31 106 LYS B CA 1
ATOM 1661 C C . LYS B 1 106 ? -5.926 21.422 -3.785 1 70.31 106 LYS B C 1
ATOM 1663 O O . LYS B 1 106 ? -4.785 21.875 -3.906 1 70.31 10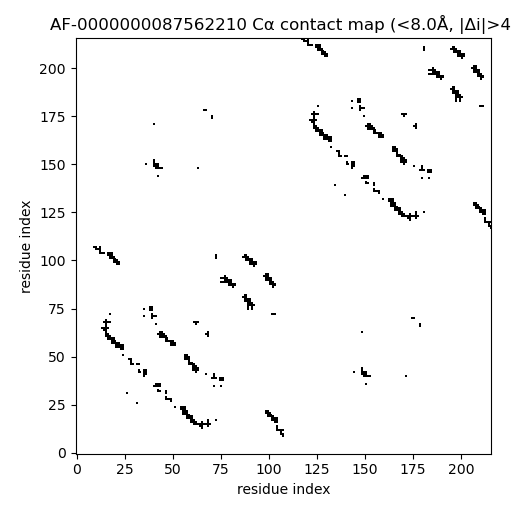6 LYS B O 1
ATOM 1668 N N . LYS B 1 107 ? -6.75 20.984 -4.754 1 56.72 107 LYS B N 1
ATOM 1669 C CA . LYS B 1 107 ? -6.539 21.625 -6.051 1 56.72 107 LYS B CA 1
ATOM 1670 C C . LYS B 1 107 ? -6.535 23.141 -5.918 1 56.72 107 LYS B C 1
ATOM 1672 O O . LYS B 1 107 ? -7.387 23.703 -5.23 1 56.72 107 LYS B O 1
ATOM 1677 N N . ASN B 1 108 ? -5.293 23.609 -5.949 1 42.19 108 ASN B N 1
ATOM 1678 C CA . ASN B 1 108 ? -5.344 25.078 -5.957 1 42.19 108 ASN B CA 1
ATOM 1679 C C . ASN B 1 108 ? -6.234 25.594 -7.082 1 42.19 108 ASN B C 1
ATOM 1681 O O . ASN B 1 108 ? -6.254 25.031 -8.18 1 42.19 108 ASN B O 1
#

Organism: Thalassiosira oceanica (NCBI:txid159749)

Sequence (216 aa):
KVYTRSRATRGEDSANVLLVHRLPTSTLSEHISEMFLAYTAIKPKKVPDIVFSGSFGKCNVEFTSRGHAELAYATLNGEEREDKGGKKQKRVSLKGGGYVCVRKMKKNKVYTRSRATRGEDSANVLLVHRLPTSTLSEHISEMFLAYTAIKPKKVPDIVFSGSFGKCNVEFTSRGHAELAYATLNGEEREDKGGKKQKRVSLKGGGYVCVRKMKKN

InterPro domains:
  IPR000504 RNA recognition motif domain [PF00076] (18-83)
  IPR012677 Nucleotide-binding alpha-beta plait domain superfamily [G3DSA:3.30.70.330] (8-96)
  IPR035979 RNA-binding domain superfamily [SSF54928] (7-81)

Foldseek 3Di:
DPPPPPPVPLACLPLFKKKKKQAAPPDDQVNVQVLLCVQQVFGFPDWDDWDDDPGMTMTITGHPHSVRRVSSQVRGDFDWDADPVRFTWGWAADPVGDTMIMHRSDND/DPPPPPPPPLQCLVLFKKKKKQAAPPDDQVNVQVLLCVQQVFGFPDWDDWDDDPGMTMTITGHPHSVRRVSSQVRGDFDWDADPVRFTWGWAADPVGDTMIMHRSDRD

pLDDT: mean 87.2, std 20.76, range [28.98, 98.94]

Secondary structure (DSSP, 8-state):
---------TT---TTEEEEEEEETT--HHHHHHHHHHHHSB--SB--PPEEETTEEEEEEE-SSHHHHHHHHHHS-SEEEE-TTS-EEEEEE-TTS-EEEEEE----/---------TT---TTEEEEEEEETT--HHHHHHHHHHHHSB--SB--PPEEETTEEEEEEE-SSHHHHHHHHHHS-SEEEE-TTS-EEEEEE-TTS-EEEEEE----

Radius of gyration: 21.18 Å; Cα contacts (8 Å, |Δi|>4): 412; chains: 2; bounding box: 33×88×42 Å

Nearest PDB structures (foldseek):
  5z9z-assembly1_A  TM=7.317E-01  e=9.128E-07  Arabidopsis thaliana
  1no8-assembly1_A  TM=6.803E-01  e=1.255E-02  Mus musculus
  5iqq-assembly1_D  TM=6.459E-01  e=2.207E-02  Homo sapiens
  7ocx-assembly1_D  TM=6.203E-01  e=4.398E-02  Caenorhabditis elegans
  7ocx-assembly1_C  TM=6.096E-01  e=6.820E-02  Caenorhabditis elegans

Solvent-accessible surface area (backbone atoms only — not comparable to full-atom values): 11911 Å² total; per-residue (Å²): 133,82,76,67,70,70,68,64,76,67,65,72,42,45,68,16,36,34,36,38,31,55,32,55,80,84,65,49,50,66,55,53,42,48,48,38,27,73,53,42,30,34,44,56,67,41,61,52,79,70,48,69,62,88,76,27,21,34,35,64,35,28,30,83,34,40,70,50,32,52,48,31,59,71,48,40,70,43,61,75,41,62,46,99,86,64,47,64,29,28,42,29,75,42,96,90,58,64,53,32,38,38,29,71,56,64,71,109,132,82,77,68,72,71,68,64,76,65,66,69,47,46,68,16,36,34,35,39,31,56,30,54,79,83,63,49,51,67,57,53,41,48,48,37,27,74,54,42,31,34,42,56,67,40,61,55,77,69,50,70,62,89,76,27,20,33,36,63,35,29,29,84,35,40,69,50,32,52,47,33,59,71,48,40,69,41,59,74,41,62,47,99,85,64,47,66,30,27,41,30,75,43,94,89,59,64,53,32,36,38,29,69,58,66,70,113